Protein AF-A0A428P7W0-F1 (afdb_monomer)

Nearest PDB structures (foldseek):
  8rsv-assembly1_A  TM=5.449E-01  e=2.685E-01  Bacillus phage phi3T
  5o01-assembly2_B  TM=4.956E-01  e=2.346E-01  Prosthecobacter vanneervenii
  5o09-assembly1_1C  TM=4.894E-01  e=3.073E-01  Prosthecobacter vanneervenii
  8jau-assembly1_A  TM=4.424E-01  e=2.547E+00  Homo sapiens
  8bbg-assembly1_A  TM=2.145E-01  e=1.699E+00  Homo sapiens

Mean predicted aligned error: 5.22 Å

Structure (mmCIF, N/CA/C/O backbone):
data_AF-A0A428P7W0-F1
#
_entry.id   AF-A0A428P7W0-F1
#
loop_
_atom_site.group_PDB
_atom_site.id
_atom_site.type_symbol
_atom_site.label_atom_id
_atom_site.label_alt_id
_atom_site.label_comp_id
_atom_site.label_asym_id
_atom_site.label_entity_id
_atom_site.label_seq_id
_atom_site.pdbx_PDB_ins_code
_atom_site.Cartn_x
_atom_site.Cartn_y
_atom_site.Cartn_z
_atom_site.occupancy
_atom_site.B_iso_or_equiv
_atom_site.auth_seq_id
_atom_site.auth_comp_id
_atom_site.auth_asym_id
_atom_site.auth_atom_id
_atom_site.pdbx_PDB_model_num
ATOM 1 N N . MET A 1 1 ? 15.899 -11.548 -8.517 1.00 84.38 1 MET A N 1
ATOM 2 C CA . MET A 1 1 ? 14.838 -12.007 -9.443 1.00 84.38 1 MET A CA 1
ATOM 3 C C . MET A 1 1 ? 13.434 -11.827 -8.867 1.00 84.38 1 MET A C 1
ATOM 5 O O . MET A 1 1 ? 12.621 -11.250 -9.569 1.00 84.38 1 MET A O 1
ATOM 9 N N . ASP A 1 2 ? 13.170 -12.181 -7.598 1.00 86.94 2 ASP A N 1
ATOM 10 C CA . ASP A 1 2 ? 11.839 -12.049 -6.947 1.00 86.94 2 ASP A CA 1
ATOM 11 C C . ASP A 1 2 ? 11.166 -10.667 -7.112 1.00 86.94 2 ASP A C 1
ATOM 13 O O . ASP A 1 2 ? 9.968 -10.583 -7.360 1.00 86.94 2 ASP A O 1
ATOM 17 N N . LEU A 1 3 ? 11.927 -9.562 -7.052 1.00 90.00 3 LEU A N 1
ATOM 18 C CA . LEU A 1 3 ? 11.388 -8.220 -7.326 1.00 90.00 3 LEU A CA 1
ATOM 19 C C . LEU A 1 3 ? 10.775 -8.116 -8.730 1.00 90.00 3 LEU A C 1
ATOM 21 O O . LEU A 1 3 ? 9.691 -7.560 -8.892 1.00 90.00 3 LEU A O 1
ATOM 25 N N . LEU A 1 4 ? 11.480 -8.628 -9.740 1.00 92.44 4 LEU A N 1
ATOM 26 C CA . LEU A 1 4 ? 11.080 -8.518 -11.140 1.00 92.44 4 LEU A CA 1
ATOM 27 C C . LEU A 1 4 ? 9.853 -9.385 -11.427 1.00 92.44 4 LEU A C 1
ATOM 29 O O . LEU A 1 4 ? 8.887 -8.887 -12.007 1.00 92.44 4 LEU A O 1
ATOM 33 N N . SER A 1 5 ? 9.863 -10.639 -10.964 1.00 91.38 5 SER A N 1
ATOM 34 C CA . SER A 1 5 ? 8.749 -11.563 -11.184 1.00 91.38 5 SER A CA 1
ATOM 35 C C . SER A 1 5 ? 7.479 -11.099 -10.484 1.00 91.38 5 SER A C 1
ATOM 37 O O . SER A 1 5 ? 6.425 -11.009 -11.114 1.00 91.38 5 SER A O 1
ATOM 39 N N . ARG A 1 6 ? 7.576 -10.657 -9.226 1.00 90.62 6 ARG A N 1
ATOM 40 C CA . ARG A 1 6 ? 6.441 -10.062 -8.502 1.00 90.62 6 ARG A CA 1
ATOM 41 C C . ARG A 1 6 ? 5.932 -8.776 -9.138 1.00 90.62 6 ARG A C 1
ATOM 43 O O . ARG A 1 6 ? 4.726 -8.558 -9.182 1.00 90.62 6 ARG A O 1
ATOM 50 N N . GLY A 1 7 ? 6.834 -7.910 -9.598 1.00 92.75 7 GLY A N 1
ATOM 51 C CA . GLY A 1 7 ? 6.465 -6.643 -10.225 1.00 92.75 7 GLY A CA 1
ATOM 52 C C . GLY A 1 7 ? 5.658 -6.823 -11.513 1.00 92.75 7 GLY A C 1
ATOM 53 O O . GLY A 1 7 ? 4.754 -6.033 -11.794 1.00 92.75 7 GLY A O 1
ATOM 54 N N . ALA A 1 8 ? 5.959 -7.883 -12.266 1.00 95.06 8 ALA A N 1
ATOM 55 C CA . ALA A 1 8 ? 5.296 -8.213 -13.523 1.00 95.06 8 ALA A CA 1
ATOM 56 C C . ALA A 1 8 ? 4.078 -9.138 -13.377 1.00 95.06 8 ALA A C 1
ATOM 58 O O . ALA A 1 8 ? 3.222 -9.157 -14.262 1.00 95.06 8 ALA A O 1
ATOM 59 N N . ALA A 1 9 ? 3.972 -9.884 -12.277 1.00 92.00 9 ALA A N 1
ATOM 60 C CA . ALA A 1 9 ? 2.853 -10.782 -12.033 1.00 92.00 9 ALA A CA 1
ATOM 61 C C . ALA A 1 9 ? 1.503 -10.036 -11.886 1.00 92.00 9 ALA A C 1
ATOM 63 O O . ALA A 1 9 ? 1.451 -8.860 -11.477 1.00 92.00 9 ALA A O 1
ATOM 64 N N . PRO A 1 10 ? 0.376 -10.715 -12.186 1.00 91.62 10 PRO A N 1
ATOM 65 C CA . PRO A 1 10 ? -0.940 -10.266 -11.751 1.00 91.62 10 PRO A CA 1
ATOM 66 C C . PRO A 1 10 ? -0.950 -10.032 -10.240 1.00 91.62 10 PRO A C 1
ATOM 68 O O . PRO A 1 10 ? -0.400 -10.817 -9.468 1.00 91.62 10 PRO A O 1
ATOM 71 N N . ARG A 1 11 ? -1.564 -8.928 -9.816 1.00 89.56 11 ARG A N 1
ATOM 72 C CA . ARG A 1 11 ? -1.571 -8.497 -8.415 1.00 89.56 11 ARG A CA 1
ATOM 73 C C . ARG A 1 11 ? -2.990 -8.359 -7.915 1.00 89.56 11 ARG A C 1
ATOM 75 O O . ARG A 1 11 ? -3.855 -7.867 -8.639 1.00 89.56 11 ARG A O 1
ATOM 82 N N . LYS A 1 12 ? -3.224 -8.733 -6.661 1.00 91.56 12 LYS A N 1
ATOM 83 C CA . LYS A 1 12 ? -4.560 -8.659 -6.076 1.00 91.56 12 LYS A CA 1
ATOM 84 C C . LYS A 1 12 ? -4.900 -7.239 -5.589 1.00 91.56 12 LYS A C 1
ATOM 86 O O . LYS A 1 12 ? -4.042 -6.504 -5.081 1.00 91.56 12 LYS A O 1
ATOM 91 N N . ARG A 1 13 ? -6.165 -6.836 -5.744 1.00 90.88 13 ARG A N 1
ATOM 92 C CA . ARG A 1 13 ? -6.679 -5.482 -5.468 1.00 90.88 13 ARG A CA 1
ATOM 93 C C . ARG A 1 13 ? -8.065 -5.493 -4.838 1.00 90.88 13 ARG A C 1
ATOM 95 O O . ARG A 1 13 ? -8.859 -6.390 -5.092 1.00 90.88 13 ARG A O 1
ATOM 102 N N . TRP A 1 14 ? -8.359 -4.464 -4.041 1.00 93.50 14 TRP A N 1
ATOM 103 C CA . TRP A 1 14 ? -9.706 -4.227 -3.521 1.00 93.50 14 TRP A CA 1
ATOM 104 C C . TRP A 1 14 ? -10.597 -3.562 -4.574 1.00 93.50 14 TRP A C 1
ATOM 106 O O . TRP A 1 14 ? -10.327 -2.439 -5.013 1.00 93.50 14 TRP A O 1
ATOM 116 N N . THR A 1 15 ? -11.704 -4.224 -4.894 1.00 94.12 15 THR A N 1
ATOM 117 C CA . THR A 1 15 ? -12.754 -3.705 -5.783 1.00 94.12 15 THR A CA 1
ATOM 118 C C . THR A 1 15 ? -13.639 -2.683 -5.064 1.00 94.12 15 THR A C 1
ATOM 120 O O . THR A 1 15 ? -13.703 -2.647 -3.833 1.00 94.12 15 THR A O 1
ATOM 123 N N . THR A 1 16 ? -14.391 -1.878 -5.818 1.00 93.56 16 THR A N 1
ATOM 124 C CA . THR A 1 16 ? -15.414 -0.956 -5.277 1.00 93.56 16 THR A CA 1
ATOM 125 C C . THR A 1 16 ? -16.548 -1.684 -4.543 1.00 93.56 16 THR A C 1
ATOM 127 O O . THR A 1 16 ? -17.141 -1.143 -3.610 1.00 93.56 16 THR A O 1
ATOM 130 N N . LEU A 1 17 ? -16.807 -2.947 -4.903 1.00 94.31 17 LEU A N 1
ATOM 131 C CA . LEU A 1 17 ? -17.766 -3.837 -4.238 1.00 94.31 17 LEU A CA 1
ATOM 132 C C . LEU A 1 17 ? -17.204 -4.504 -2.970 1.00 94.31 17 LEU A C 1
ATOM 134 O O . LEU A 1 17 ? -17.899 -5.285 -2.321 1.00 94.31 17 LEU A O 1
ATOM 138 N N . GLY A 1 18 ? -15.955 -4.210 -2.607 1.00 92.94 18 GLY A N 1
ATOM 139 C CA . GLY A 1 18 ? -15.311 -4.726 -1.404 1.00 92.94 18 GLY A CA 1
ATOM 140 C C . GLY A 1 18 ? -14.826 -6.177 -1.491 1.00 92.94 18 GLY A C 1
ATOM 141 O O . GLY A 1 18 ? -14.431 -6.743 -0.474 1.00 92.94 18 GLY A O 1
ATOM 142 N N . GLY A 1 19 ? -14.847 -6.773 -2.686 1.00 95.62 19 GLY A N 1
ATOM 143 C CA . GLY A 1 19 ? -14.190 -8.045 -3.001 1.00 95.62 19 GLY A CA 1
ATOM 144 C C . GLY A 1 19 ? -12.744 -7.864 -3.476 1.00 95.62 19 GLY A C 1
ATOM 145 O O . GLY A 1 19 ? -12.236 -6.739 -3.517 1.00 95.62 19 GLY A O 1
ATOM 146 N N . ILE A 1 20 ? -12.108 -8.965 -3.875 1.00 94.94 20 ILE A N 1
ATOM 147 C CA . ILE A 1 20 ? -10.739 -8.994 -4.408 1.00 94.94 20 ILE A CA 1
ATOM 148 C C . ILE A 1 20 ? -10.782 -9.313 -5.904 1.00 94.94 20 ILE A C 1
ATOM 150 O O . ILE A 1 20 ? -11.492 -10.228 -6.311 1.00 94.94 20 ILE A O 1
ATOM 154 N N . GLU A 1 21 ? -9.998 -8.594 -6.700 1.00 94.19 21 GLU A N 1
ATOM 155 C CA . GLU A 1 21 ? -9.741 -8.901 -8.113 1.00 94.19 21 GLU A CA 1
ATOM 156 C C . GLU A 1 21 ? -8.237 -9.048 -8.373 1.00 94.19 21 GLU A C 1
ATOM 158 O O . GLU A 1 21 ? -7.425 -8.511 -7.617 1.00 94.19 21 GLU A O 1
ATOM 163 N N . GLU A 1 22 ? -7.859 -9.759 -9.436 1.00 92.69 22 GLU A N 1
ATOM 164 C CA . GLU A 1 22 ? -6.477 -9.826 -9.923 1.00 92.69 22 GLU A CA 1
ATOM 165 C C . GLU A 1 22 ? -6.298 -8.913 -11.136 1.00 92.69 22 GLU A C 1
ATOM 167 O O . GLU A 1 22 ? -7.019 -9.021 -12.124 1.00 92.69 22 GLU A O 1
ATOM 172 N N . VAL A 1 23 ? -5.321 -8.008 -11.055 1.00 91.94 23 VAL A N 1
ATOM 173 C CA . VAL A 1 23 ? -5.049 -6.994 -12.076 1.00 91.94 23 VAL A CA 1
ATOM 174 C C . VAL A 1 23 ? -3.676 -7.234 -12.688 1.00 91.94 23 VAL A C 1
ATOM 176 O O . VAL A 1 23 ? -2.645 -7.165 -12.006 1.00 91.94 23 VAL A O 1
ATOM 179 N N . ASP A 1 24 ? -3.657 -7.478 -13.995 1.00 93.75 24 ASP A N 1
ATOM 180 C CA . ASP A 1 24 ? -2.423 -7.659 -14.759 1.00 93.75 24 ASP A CA 1
ATOM 181 C C . ASP A 1 24 ? -1.576 -6.371 -14.795 1.00 93.75 24 ASP A C 1
ATOM 183 O O . ASP A 1 24 ? -2.114 -5.260 -14.798 1.00 93.75 24 ASP A O 1
ATOM 187 N N . ALA A 1 25 ? -0.249 -6.507 -14.835 1.00 93.94 25 ALA A N 1
ATOM 188 C CA . ALA A 1 25 ? 0.682 -5.383 -14.912 1.00 93.94 25 ALA A CA 1
ATOM 189 C C . ALA A 1 25 ? 0.516 -4.517 -16.167 1.00 93.94 25 ALA A C 1
ATOM 191 O O . ALA A 1 25 ? 0.773 -3.308 -16.113 1.00 93.94 25 ALA A O 1
ATOM 192 N N . VAL A 1 26 ? -0.014 -5.085 -17.252 1.00 95.00 26 VAL A N 1
ATOM 193 C CA . VAL A 1 26 ? -0.334 -4.340 -18.475 1.00 95.00 26 VAL A CA 1
ATOM 194 C C . VAL A 1 26 ? -1.379 -3.244 -18.218 1.00 95.00 26 VAL A C 1
ATOM 196 O O . VAL A 1 26 ? -1.250 -2.145 -18.750 1.00 95.00 26 VAL A O 1
ATOM 199 N N . HIS A 1 27 ? -2.345 -3.457 -17.312 1.00 91.81 27 HIS A N 1
ATOM 200 C CA . HIS A 1 27 ? -3.361 -2.441 -16.970 1.00 91.81 27 HIS A CA 1
ATOM 201 C C . HIS A 1 27 ? -2.773 -1.202 -16.280 1.00 91.81 27 HIS A C 1
ATOM 203 O O . HIS A 1 27 ? -3.388 -0.135 -16.268 1.00 91.81 27 HIS A O 1
ATOM 209 N N . THR A 1 28 ? -1.580 -1.338 -15.699 1.00 89.56 28 THR A N 1
ATOM 210 C CA . THR A 1 28 ? -0.830 -0.237 -15.081 1.00 89.56 28 THR A CA 1
ATOM 211 C C . THR A 1 28 ? 0.237 0.356 -16.002 1.00 89.56 28 THR A C 1
ATOM 213 O O . THR A 1 28 ? 0.986 1.227 -15.559 1.00 89.56 28 THR A O 1
ATOM 216 N N . GLY A 1 29 ? 0.299 -0.084 -17.264 1.00 92.25 29 GLY A N 1
ATOM 217 C CA . GLY A 1 29 ? 1.217 0.427 -18.284 1.00 92.25 29 GLY A CA 1
ATOM 218 C C . GLY A 1 29 ? 2.522 -0.359 -18.442 1.00 92.25 29 GLY A C 1
ATOM 219 O O . GLY A 1 29 ? 3.444 0.147 -19.084 1.00 92.25 29 GLY A O 1
ATOM 220 N N . LEU A 1 30 ? 2.632 -1.565 -17.862 1.00 96.00 30 LEU A N 1
ATOM 221 C CA . LEU A 1 30 ? 3.782 -2.433 -18.133 1.00 96.00 30 LEU A CA 1
ATOM 222 C C . LEU A 1 30 ? 3.699 -2.942 -19.578 1.00 96.00 30 LEU A C 1
ATOM 224 O O . LEU A 1 30 ? 2.653 -3.439 -19.995 1.00 96.00 30 LEU A O 1
ATOM 228 N N . ALA A 1 31 ? 4.796 -2.848 -20.324 1.00 96.81 31 ALA A N 1
ATOM 229 C CA . ALA A 1 31 ? 4.865 -3.357 -21.687 1.00 96.81 31 ALA A CA 1
ATOM 230 C C . ALA A 1 31 ? 4.569 -4.873 -21.708 1.00 96.81 31 ALA A C 1
ATOM 232 O O . ALA A 1 31 ? 5.134 -5.602 -20.882 1.00 96.81 31 ALA A O 1
ATOM 233 N N . PRO A 1 32 ? 3.713 -5.378 -22.618 1.00 96.44 32 PRO A N 1
ATOM 234 C CA . PRO A 1 32 ? 3.352 -6.798 -22.678 1.00 96.44 32 PRO A CA 1
ATOM 235 C C . PRO A 1 32 ? 4.555 -7.740 -22.802 1.00 96.44 32 PRO A C 1
ATOM 237 O O . PRO A 1 32 ? 4.564 -8.820 -22.209 1.00 96.44 32 PRO A O 1
ATOM 240 N N . GLU A 1 33 ? 5.592 -7.321 -23.524 1.00 95.75 33 GLU A N 1
ATOM 241 C CA . GLU A 1 33 ? 6.831 -8.070 -23.724 1.00 95.75 33 GLU A CA 1
ATOM 242 C C . GLU A 1 33 ? 7.605 -8.204 -22.411 1.00 95.75 33 GLU A C 1
ATOM 244 O O . GLU A 1 33 ? 8.051 -9.299 -22.063 1.00 95.75 33 GLU A O 1
ATOM 249 N N . LEU A 1 34 ? 7.706 -7.111 -21.643 1.00 95.81 34 LEU A N 1
ATOM 250 C CA . LEU A 1 34 ? 8.322 -7.119 -20.316 1.00 95.81 34 LEU A CA 1
ATOM 251 C C . LEU A 1 34 ? 7.486 -7.927 -19.334 1.00 95.81 34 LEU A C 1
ATOM 253 O O . LEU A 1 34 ? 8.040 -8.725 -18.589 1.00 95.81 34 LEU A O 1
ATOM 257 N N . ARG A 1 35 ? 6.158 -7.784 -19.364 1.00 95.94 35 ARG A N 1
ATOM 258 C CA . ARG A 1 35 ? 5.259 -8.607 -18.554 1.00 95.94 35 ARG A CA 1
ATOM 259 C C . ARG A 1 35 ? 5.517 -10.086 -18.824 1.00 95.94 35 ARG A C 1
ATOM 261 O O . ARG A 1 35 ? 5.763 -10.829 -17.885 1.00 95.94 35 ARG A O 1
ATOM 268 N N . SER A 1 36 ? 5.502 -10.499 -20.093 1.00 94.69 36 SER A N 1
ATOM 269 C CA . SER A 1 36 ? 5.723 -11.891 -20.503 1.00 94.69 36 SER A CA 1
ATOM 270 C C . SER A 1 36 ? 7.105 -12.417 -20.125 1.00 94.69 36 SER A C 1
ATOM 272 O O . SER A 1 36 ? 7.214 -13.581 -19.754 1.00 94.69 36 SER A O 1
ATOM 274 N N . LEU A 1 37 ? 8.149 -11.595 -20.249 1.00 95.25 37 LEU A N 1
ATOM 275 C CA . LEU A 1 37 ? 9.510 -11.988 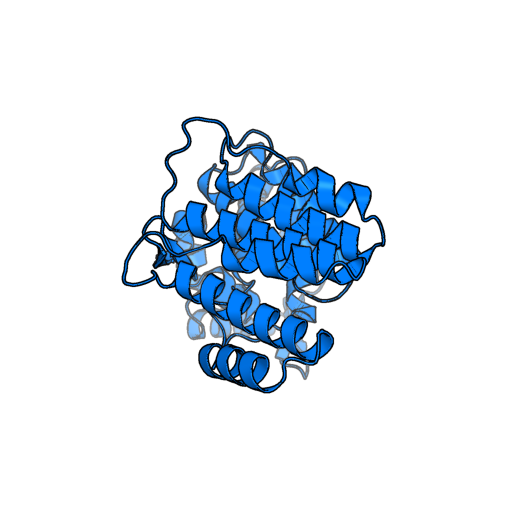-19.900 1.00 95.25 37 LEU A CA 1
ATOM 276 C C . LEU A 1 37 ? 9.688 -12.130 -18.387 1.00 95.25 37 LEU A C 1
ATOM 278 O O . LEU A 1 37 ? 10.246 -13.117 -17.923 1.00 95.25 37 LEU A O 1
ATOM 282 N N . LEU A 1 38 ? 9.245 -11.127 -17.631 1.00 95.19 38 LEU A N 1
ATOM 283 C CA . LEU A 1 38 ? 9.533 -11.018 -16.207 1.00 95.19 38 LEU A CA 1
ATOM 284 C C . LEU A 1 38 ? 8.631 -11.921 -15.359 1.00 95.19 38 LEU A C 1
ATOM 286 O O . LEU A 1 38 ? 9.065 -12.347 -14.298 1.00 95.19 38 LEU A O 1
ATOM 290 N N . SER A 1 39 ? 7.405 -12.230 -15.803 1.00 92.06 39 SER A N 1
ATOM 291 C CA . SER A 1 39 ? 6.486 -13.109 -15.062 1.00 92.06 39 SER A CA 1
ATOM 292 C C . SER A 1 39 ? 6.738 -14.609 -15.271 1.00 92.06 39 SER A C 1
ATOM 294 O O . SER A 1 39 ? 6.037 -15.421 -14.674 1.00 92.06 39 SER A O 1
ATOM 296 N N . ASP A 1 40 ? 7.650 -14.988 -16.168 1.00 93.00 40 ASP A N 1
ATOM 297 C CA . ASP A 1 40 ? 8.031 -16.381 -16.423 1.00 93.00 40 ASP A CA 1
ATOM 298 C C . ASP A 1 40 ? 9.373 -16.661 -15.742 1.00 93.00 40 ASP A C 1
ATOM 300 O O . ASP A 1 40 ? 10.427 -16.298 -16.263 1.00 93.00 40 ASP A O 1
ATOM 304 N N . ASP A 1 41 ? 9.327 -17.301 -14.571 1.00 90.25 41 ASP A N 1
ATOM 305 C CA . ASP A 1 41 ? 10.514 -17.543 -13.745 1.00 90.25 41 ASP A CA 1
ATOM 306 C C . ASP A 1 41 ? 11.605 -18.314 -14.503 1.00 90.25 41 ASP A C 1
ATOM 308 O O . ASP A 1 41 ? 12.777 -17.961 -14.405 1.00 90.25 41 ASP A O 1
ATOM 312 N N . LYS A 1 42 ? 11.241 -19.303 -15.333 1.00 91.94 42 LYS A N 1
ATOM 313 C CA . LYS A 1 42 ? 12.221 -20.097 -16.095 1.00 91.94 42 LYS A CA 1
ATOM 314 C C . LYS A 1 42 ? 12.890 -19.264 -17.176 1.00 91.94 42 LYS A C 1
ATOM 316 O O . LYS A 1 42 ? 14.095 -19.367 -17.405 1.00 91.94 42 LYS A O 1
ATOM 321 N N . ARG A 1 43 ? 12.098 -18.448 -17.874 1.00 93.56 43 ARG A N 1
ATOM 322 C CA . ARG A 1 43 ? 12.618 -17.559 -18.912 1.00 93.56 43 ARG A CA 1
ATOM 323 C C . ARG A 1 43 ? 13.493 -16.468 -18.299 1.00 93.56 43 ARG A C 1
ATOM 325 O O . ARG A 1 43 ? 14.544 -16.161 -18.854 1.00 93.56 43 ARG A O 1
ATOM 332 N N . LEU A 1 44 ? 13.089 -15.923 -17.154 1.00 92.12 44 LEU A N 1
ATOM 333 C CA . LEU A 1 44 ? 13.857 -14.935 -16.407 1.00 92.12 44 LEU A CA 1
ATOM 334 C C . LEU A 1 44 ? 15.191 -15.516 -15.924 1.00 92.12 44 LEU A C 1
ATOM 336 O O . LEU A 1 44 ? 16.229 -14.902 -16.159 1.00 92.12 44 LEU A O 1
ATOM 340 N N . GLU A 1 45 ? 15.178 -16.709 -15.324 1.00 91.50 45 GLU A N 1
ATOM 341 C CA . GLU A 1 45 ? 16.383 -17.444 -14.921 1.00 91.50 45 GLU A CA 1
ATOM 342 C C . GLU A 1 45 ? 17.333 -17.646 -16.103 1.00 91.50 45 GLU A C 1
ATOM 344 O O . GLU A 1 45 ? 18.494 -17.254 -16.029 1.00 91.50 45 GLU A O 1
ATOM 349 N N . SER A 1 46 ? 16.822 -18.139 -17.237 1.00 92.62 46 SER A N 1
ATOM 350 C CA . SER A 1 46 ? 17.629 -18.346 -18.443 1.00 92.62 46 SER A CA 1
ATOM 351 C C . SER A 1 46 ? 18.272 -17.055 -18.968 1.00 92.62 46 SER A C 1
ATOM 353 O O . SER A 1 46 ? 19.413 -17.095 -19.435 1.00 92.62 46 SER A O 1
ATOM 355 N N . VAL A 1 47 ? 17.582 -15.910 -18.889 1.00 91.69 47 VAL A N 1
ATOM 356 C CA . VAL A 1 47 ? 18.171 -14.612 -19.258 1.00 91.69 47 VAL A CA 1
ATOM 357 C C . VAL A 1 47 ? 19.277 -14.219 -18.285 1.00 91.69 47 VAL A C 1
ATOM 359 O O . VAL A 1 47 ? 20.345 -13.804 -18.727 1.00 91.69 47 VAL A O 1
ATOM 362 N N . PHE A 1 48 ? 19.058 -14.357 -16.977 1.00 90.38 48 PHE A N 1
ATOM 363 C CA . PHE A 1 48 ? 20.068 -14.017 -15.973 1.00 90.38 48 PHE A CA 1
ATOM 364 C C . PHE A 1 48 ? 21.296 -14.932 -16.032 1.00 90.38 48 PHE A C 1
ATOM 366 O O . PHE A 1 48 ? 22.409 -14.449 -15.830 1.00 90.38 48 PHE A O 1
ATOM 373 N N . ASP A 1 49 ? 21.122 -16.207 -16.378 1.00 89.94 49 ASP A N 1
ATOM 374 C CA . ASP A 1 49 ? 22.232 -17.126 -16.633 1.00 89.94 49 ASP A CA 1
ATOM 375 C C . ASP A 1 49 ? 23.040 -16.687 -17.863 1.00 89.94 49 ASP A C 1
ATOM 377 O O . ASP A 1 49 ? 24.269 -16.627 -17.810 1.00 89.94 49 ASP A O 1
ATOM 381 N N . GLY A 1 50 ? 22.368 -16.285 -18.948 1.00 90.38 50 GLY A N 1
ATOM 382 C CA . GLY A 1 50 ? 23.023 -15.713 -20.128 1.00 90.38 50 GLY A CA 1
ATOM 383 C C . GLY A 1 50 ? 23.791 -14.423 -19.817 1.00 90.38 50 GLY A C 1
ATOM 384 O O . GLY A 1 50 ? 24.944 -14.274 -20.222 1.00 90.38 50 GLY A O 1
ATOM 385 N N . LEU A 1 51 ? 23.187 -13.518 -19.039 1.00 89.06 51 LEU A N 1
ATOM 386 C CA . LEU A 1 51 ? 23.844 -12.291 -18.580 1.00 89.06 51 LEU A CA 1
ATOM 387 C C . LEU A 1 51 ? 25.062 -12.599 -17.696 1.00 89.06 51 LEU A C 1
ATOM 389 O O . LEU A 1 51 ? 26.089 -11.929 -17.823 1.00 89.06 51 LEU A O 1
ATOM 393 N N . GLY A 1 52 ? 24.975 -13.631 -16.854 1.00 87.62 52 GLY A N 1
ATOM 394 C CA . GLY A 1 52 ? 26.085 -14.119 -16.038 1.00 87.62 52 GLY A CA 1
ATOM 395 C C . GLY A 1 52 ? 27.244 -14.661 -16.876 1.00 87.62 52 GLY A C 1
ATOM 396 O O . GLY A 1 52 ? 28.394 -14.317 -16.620 1.00 87.62 52 GLY A O 1
ATOM 397 N N . LEU A 1 53 ? 26.953 -15.432 -17.930 1.00 87.44 53 LEU A N 1
ATOM 398 C CA . LEU A 1 53 ? 27.968 -15.926 -18.872 1.00 87.44 53 LEU A CA 1
ATOM 399 C C . LEU A 1 53 ? 28.671 -14.795 -19.636 1.00 87.44 53 LEU A C 1
ATOM 401 O O . LEU A 1 53 ? 29.841 -14.924 -19.985 1.00 87.44 53 LEU A O 1
ATOM 405 N N . SER A 1 54 ? 27.973 -13.683 -19.876 1.00 83.88 54 SER A N 1
ATOM 406 C CA . SER A 1 54 ? 28.546 -12.468 -20.473 1.00 83.88 54 SER A CA 1
ATOM 407 C C . SER A 1 54 ? 29.221 -11.523 -19.467 1.00 83.88 54 SER A C 1
ATOM 409 O O . SER A 1 54 ? 29.611 -10.421 -19.844 1.00 83.88 54 SER A O 1
ATOM 411 N N . SER A 1 55 ? 29.342 -11.924 -18.195 1.00 83.25 55 SER A N 1
ATOM 412 C CA . SER A 1 55 ? 29.889 -11.110 -17.096 1.00 83.25 55 SER A CA 1
ATOM 413 C C . SER A 1 55 ? 29.166 -9.775 -16.866 1.00 83.25 55 SER A C 1
ATOM 415 O O . SER A 1 55 ? 29.716 -8.881 -16.232 1.00 83.25 55 SER A O 1
ATOM 417 N N . VAL A 1 56 ? 27.930 -9.632 -17.359 1.00 84.81 56 VAL A N 1
ATOM 418 C CA . VAL A 1 56 ? 27.107 -8.426 -17.168 1.00 84.81 56 VAL A CA 1
ATOM 419 C C . VAL A 1 56 ? 26.619 -8.353 -15.727 1.00 84.81 56 VAL A C 1
ATOM 421 O O . VAL A 1 56 ? 26.694 -7.307 -15.086 1.00 84.81 56 VAL A O 1
ATOM 424 N N . VAL A 1 57 ? 26.142 -9.485 -15.211 1.00 88.31 57 VAL A N 1
ATOM 425 C CA . VAL A 1 57 ? 25.706 -9.637 -13.823 1.00 88.31 57 VAL A CA 1
ATOM 426 C C . VAL A 1 57 ? 26.559 -10.683 -13.125 1.00 88.31 57 VAL A C 1
ATOM 428 O O . VAL A 1 57 ? 26.971 -11.668 -13.732 1.00 88.31 57 VAL A O 1
ATOM 431 N N . SER A 1 58 ? 26.776 -10.507 -11.828 1.00 86.50 58 SER A N 1
ATOM 432 C CA . SER A 1 58 ? 27.365 -11.532 -10.972 1.00 86.50 58 SER A CA 1
ATOM 433 C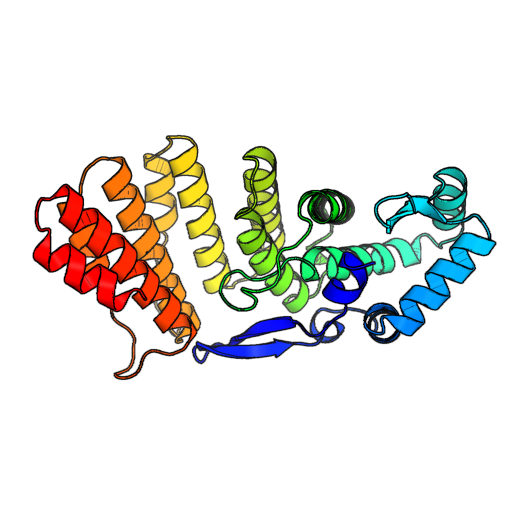 C . SER A 1 58 ? 26.353 -11.966 -9.918 1.00 86.50 58 SER A C 1
ATOM 435 O O . SER A 1 58 ? 25.550 -11.158 -9.448 1.00 86.50 58 SER A O 1
ATOM 437 N N . ARG A 1 59 ? 26.349 -13.259 -9.591 1.00 87.88 59 ARG A N 1
ATOM 438 C CA . ARG A 1 59 ? 25.446 -13.856 -8.603 1.00 87.88 59 ARG A CA 1
ATOM 439 C C . ARG A 1 59 ? 26.219 -14.080 -7.309 1.00 87.88 59 ARG A C 1
ATOM 441 O O . ARG A 1 59 ? 27.244 -14.760 -7.329 1.00 87.88 59 ARG A O 1
ATOM 448 N N . ASP A 1 60 ? 25.753 -13.497 -6.210 1.00 84.12 60 ASP A N 1
ATOM 449 C CA . ASP A 1 60 ? 26.378 -13.664 -4.897 1.00 84.12 60 ASP A CA 1
ATOM 450 C C . ASP A 1 60 ? 25.939 -14.973 -4.207 1.00 84.12 60 ASP A C 1
ATOM 452 O O . ASP A 1 60 ? 25.086 -15.722 -4.698 1.00 84.12 60 ASP A O 1
ATOM 456 N N . HIS A 1 61 ? 26.541 -15.267 -3.049 1.00 78.88 61 HIS A N 1
ATOM 457 C CA . HIS A 1 61 ? 26.220 -16.459 -2.253 1.00 78.88 61 HIS A CA 1
ATOM 458 C C . HIS A 1 61 ? 24.769 -16.484 -1.748 1.00 78.88 61 HIS A C 1
ATOM 460 O O . HIS A 1 61 ? 24.208 -17.563 -1.549 1.00 78.88 61 HIS A O 1
ATOM 466 N N . ASP A 1 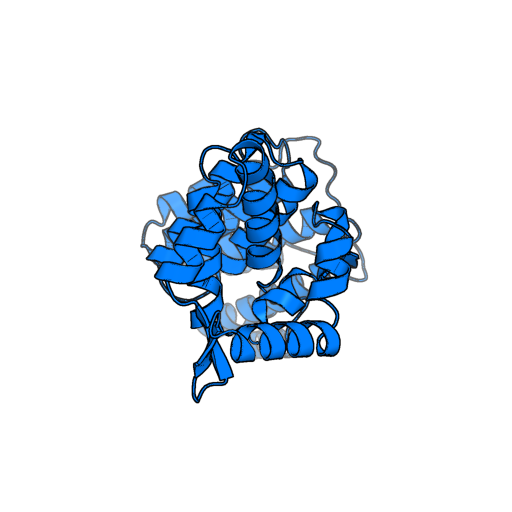62 ? 24.155 -15.310 -1.601 1.00 79.19 62 ASP A N 1
ATOM 467 C CA . ASP A 1 62 ? 22.776 -15.118 -1.157 1.00 79.19 62 ASP A CA 1
ATOM 468 C C . ASP A 1 62 ? 21.778 -15.142 -2.329 1.00 79.19 62 ASP A C 1
ATOM 470 O O . ASP A 1 62 ? 20.599 -14.834 -2.150 1.00 79.19 62 ASP A O 1
ATOM 474 N N . GLN A 1 63 ? 22.221 -15.547 -3.527 1.00 80.19 63 GLN A N 1
ATOM 475 C CA . GLN A 1 63 ? 21.405 -15.621 -4.743 1.00 80.19 63 GLN A CA 1
ATOM 476 C C . GLN A 1 63 ? 20.908 -14.249 -5.238 1.00 80.19 63 GLN A C 1
ATOM 478 O O . GLN A 1 63 ? 19.977 -14.176 -6.049 1.00 80.19 63 GLN A O 1
ATOM 483 N N . ASN A 1 64 ? 21.520 -13.154 -4.781 1.00 83.38 64 ASN A N 1
ATOM 484 C CA . ASN A 1 64 ? 21.288 -11.829 -5.335 1.00 83.38 64 ASN A CA 1
ATOM 485 C C . ASN A 1 64 ? 22.166 -11.616 -6.562 1.00 83.38 64 ASN A C 1
ATOM 487 O O . ASN A 1 64 ? 23.234 -12.206 -6.713 1.00 83.38 64 ASN A O 1
ATOM 491 N N . TYR A 1 65 ? 21.701 -10.728 -7.433 1.00 85.81 65 TYR A N 1
ATOM 492 C CA . TYR A 1 65 ? 22.429 -10.342 -8.628 1.00 85.81 65 TYR A CA 1
ATOM 493 C C . TYR A 1 65 ? 22.933 -8.919 -8.454 1.00 85.81 65 TYR A C 1
ATOM 495 O O . TYR A 1 65 ? 22.155 -8.019 -8.130 1.00 85.81 65 TYR A O 1
ATOM 503 N N . THR A 1 66 ? 24.222 -8.724 -8.689 1.00 85.81 66 THR A N 1
ATOM 504 C CA . THR A 1 66 ? 24.849 -7.409 -8.796 1.00 85.81 66 THR A CA 1
ATOM 505 C C . THR A 1 66 ? 25.199 -7.154 -10.255 1.00 85.81 66 THR A C 1
ATOM 507 O O . THR A 1 66 ? 25.548 -8.072 -10.995 1.00 85.81 66 THR A O 1
ATOM 510 N N . LEU A 1 67 ? 25.049 -5.907 -10.682 1.00 85.00 67 LEU A N 1
ATOM 511 C CA . LEU A 1 67 ? 25.389 -5.458 -12.026 1.00 85.00 67 LEU A CA 1
ATOM 512 C C . LEU A 1 67 ? 26.744 -4.752 -11.958 1.00 85.00 67 LEU A C 1
ATOM 514 O O . LEU A 1 67 ? 26.958 -3.949 -11.048 1.00 85.00 67 LEU A O 1
ATOM 518 N N . ASP A 1 68 ? 27.641 -5.038 -12.899 1.00 85.12 68 ASP A N 1
ATOM 519 C CA . ASP A 1 68 ? 28.884 -4.277 -13.016 1.00 85.12 68 ASP A CA 1
ATOM 520 C C . ASP A 1 68 ? 28.577 -2.832 -13.447 1.00 85.12 68 ASP A C 1
ATOM 522 O O . ASP A 1 68 ? 27.873 -2.604 -14.432 1.00 85.12 68 ASP A O 1
ATOM 526 N N . GLU A 1 69 ? 29.084 -1.841 -12.710 1.00 85.44 69 GLU A N 1
ATOM 527 C CA . GLU A 1 69 ? 28.722 -0.435 -12.935 1.00 85.44 69 GLU A CA 1
ATOM 528 C C . GLU A 1 69 ? 29.271 0.117 -14.261 1.00 85.44 69 GLU A C 1
ATOM 530 O O . GLU A 1 69 ? 28.667 1.016 -14.855 1.00 85.44 69 GLU A O 1
ATOM 535 N N . THR A 1 70 ? 30.385 -0.426 -14.762 1.00 86.75 70 THR A N 1
ATOM 536 C CA . THR A 1 70 ? 30.932 -0.027 -16.067 1.00 86.75 70 THR A CA 1
ATOM 537 C C . THR A 1 70 ? 30.024 -0.519 -17.189 1.00 86.75 70 THR A C 1
ATOM 539 O O . THR A 1 70 ? 29.645 0.256 -18.069 1.00 86.75 70 THR A O 1
ATOM 542 N N . ILE A 1 71 ? 29.553 -1.763 -17.089 1.00 84.88 71 ILE A N 1
ATOM 543 C CA . ILE A 1 71 ? 28.594 -2.345 -18.032 1.00 84.88 71 ILE A CA 1
ATOM 544 C C . ILE A 1 71 ? 27.237 -1.640 -17.928 1.00 84.88 71 ILE A C 1
ATOM 546 O O . ILE A 1 71 ? 26.635 -1.308 -18.949 1.00 84.88 71 ILE A O 1
ATOM 550 N N . ALA A 1 72 ? 26.771 -1.345 -16.712 1.00 83.56 72 ALA A N 1
ATOM 551 C CA . ALA A 1 72 ? 25.551 -0.578 -16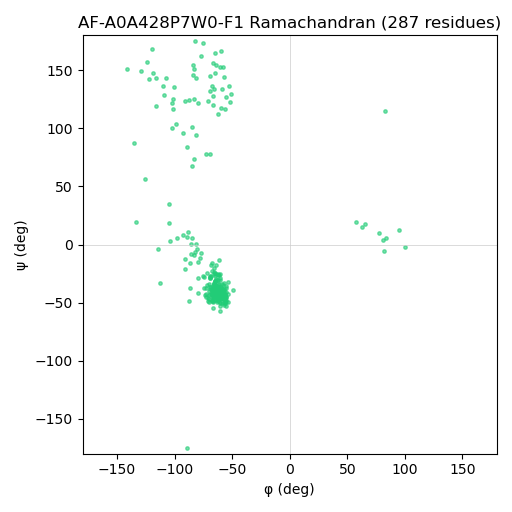.478 1.00 83.56 72 ALA A CA 1
ATOM 552 C C . ALA A 1 72 ? 25.613 0.805 -17.136 1.00 83.56 72 ALA A C 1
ATOM 554 O O . ALA A 1 72 ? 24.640 1.256 -17.737 1.00 83.56 72 ALA A O 1
ATOM 555 N N . SER A 1 73 ? 26.759 1.481 -17.030 1.00 86.00 73 SER A N 1
ATOM 556 C CA . SER A 1 73 ? 26.976 2.799 -17.629 1.00 86.00 73 SER A CA 1
ATOM 557 C C . SER A 1 73 ? 26.935 2.730 -19.149 1.00 86.00 73 SER A C 1
ATOM 559 O O . SER A 1 73 ? 26.156 3.465 -19.751 1.00 86.00 73 SER A O 1
ATOM 561 N N . HIS A 1 74 ? 27.643 1.778 -19.755 1.00 85.94 74 HIS A N 1
ATOM 562 C CA . HIS A 1 74 ? 27.594 1.571 -21.202 1.00 85.94 74 HIS A CA 1
ATOM 563 C C . HIS A 1 74 ? 26.197 1.199 -21.709 1.00 85.94 74 HIS A C 1
ATOM 565 O O . HIS A 1 74 ? 25.765 1.700 -22.744 1.00 85.94 74 HIS A O 1
ATOM 571 N N . ALA A 1 75 ? 25.453 0.372 -20.971 1.00 84.38 75 ALA A N 1
ATOM 572 C CA . ALA A 1 75 ? 24.073 0.043 -21.312 1.00 84.38 75 ALA A CA 1
ATOM 573 C C . ALA A 1 75 ? 23.137 1.260 -21.214 1.00 84.38 75 ALA A C 1
ATOM 575 O O . ALA A 1 75 ? 22.190 1.372 -21.981 1.00 84.38 75 ALA A O 1
ATOM 576 N N . ARG A 1 76 ? 23.384 2.192 -20.284 1.00 84.62 76 ARG A N 1
ATOM 577 C CA . ARG A 1 76 ? 22.619 3.447 -20.197 1.00 84.62 76 ARG A CA 1
ATOM 578 C C . ARG A 1 76 ? 22.973 4.414 -21.326 1.00 84.62 76 ARG A C 1
ATOM 580 O O . ARG A 1 76 ? 22.082 5.093 -21.818 1.00 84.62 76 ARG A O 1
ATOM 587 N N . GLU A 1 77 ? 24.242 4.470 -21.723 1.00 88.50 77 GLU A N 1
ATOM 588 C CA . GLU A 1 77 ? 24.725 5.298 -22.838 1.00 88.50 77 GLU A CA 1
ATOM 589 C C . GLU A 1 77 ? 24.244 4.790 -24.202 1.00 88.50 77 GLU A C 1
ATOM 591 O O . GLU A 1 77 ? 24.077 5.586 -25.124 1.00 88.50 77 GLU A O 1
ATOM 596 N N . SER A 1 78 ? 24.004 3.483 -24.340 1.00 88.50 78 SER A N 1
ATOM 597 C CA . SER A 1 78 ? 23.513 2.887 -25.586 1.00 88.50 78 SER A CA 1
ATOM 598 C C . SER A 1 78 ? 22.008 3.054 -25.804 1.00 88.50 78 SER A C 1
ATOM 600 O O . SER A 1 78 ? 21.535 2.858 -26.924 1.00 88.50 78 SER A O 1
ATOM 602 N N . VAL A 1 79 ? 21.253 3.417 -24.762 1.00 89.81 79 VAL A N 1
ATOM 603 C CA . VAL A 1 79 ? 19.814 3.679 -24.864 1.00 89.81 79 VAL A CA 1
ATOM 604 C C . VAL A 1 79 ? 19.594 5.117 -25.351 1.00 89.81 79 VAL A C 1
ATOM 606 O O . VAL A 1 79 ? 20.081 6.053 -24.711 1.00 89.81 79 VAL A O 1
ATOM 609 N N . PRO A 1 80 ? 18.838 5.323 -26.446 1.00 93.94 80 PRO A N 1
ATOM 610 C CA . PRO A 1 80 ? 18.505 6.658 -26.927 1.00 93.94 80 PRO A CA 1
ATOM 611 C C . PRO A 1 80 ? 17.792 7.500 -25.859 1.00 93.94 80 PRO A C 1
ATOM 613 O O . PRO A 1 80 ? 16.984 7.000 -25.071 1.00 93.94 80 PRO A O 1
ATOM 616 N N . ALA A 1 81 ? 18.073 8.804 -25.824 1.00 90.25 81 ALA A N 1
ATOM 617 C CA . ALA A 1 81 ? 17.559 9.690 -24.777 1.00 90.25 81 ALA A CA 1
ATOM 618 C C . ALA A 1 81 ? 16.023 9.803 -24.795 1.00 90.25 81 ALA A C 1
ATOM 620 O O . ALA A 1 81 ? 15.392 9.987 -23.749 1.00 90.25 81 ALA A O 1
ATOM 621 N N . GLU A 1 82 ? 15.425 9.663 -25.977 1.00 91.75 82 GLU A N 1
ATOM 622 C CA . GLU A 1 82 ? 13.987 9.595 -26.219 1.00 91.75 82 GLU A CA 1
ATOM 623 C C . GLU A 1 82 ? 13.309 8.394 -25.541 1.00 91.75 82 GLU A C 1
ATOM 625 O O . GLU A 1 82 ? 12.141 8.497 -25.164 1.00 91.75 82 GLU A O 1
ATOM 630 N N . ASP A 1 83 ? 14.046 7.307 -25.288 1.00 91.88 83 ASP A N 1
ATOM 631 C CA . ASP A 1 83 ? 13.527 6.085 -24.665 1.00 91.88 83 ASP A CA 1
ATOM 632 C C . ASP A 1 83 ? 13.652 6.098 -23.134 1.00 91.88 83 ASP A C 1
ATOM 634 O O . ASP A 1 83 ? 13.032 5.287 -22.436 1.00 91.88 83 ASP A O 1
ATOM 638 N N . PHE A 1 84 ? 14.411 7.037 -22.557 1.00 89.19 84 PHE A N 1
ATOM 639 C CA . PHE A 1 84 ? 14.560 7.135 -21.101 1.00 89.19 84 PHE A CA 1
ATOM 640 C C . PHE A 1 84 ? 13.231 7.270 -20.341 1.00 89.19 84 PHE A C 1
ATOM 642 O O . PHE A 1 84 ? 13.090 6.613 -19.305 1.00 89.19 84 PHE A O 1
ATOM 649 N N . PRO A 1 85 ? 12.244 8.082 -20.777 1.00 90.19 85 PRO A N 1
ATOM 650 C CA . PRO A 1 85 ? 10.949 8.158 -20.103 1.00 90.19 85 PRO A CA 1
ATOM 651 C C . PRO A 1 85 ? 10.224 6.809 -20.076 1.00 90.19 85 PRO A C 1
ATOM 653 O O . PRO A 1 85 ? 9.663 6.444 -19.041 1.00 90.19 85 PRO A O 1
ATOM 656 N N . PHE A 1 86 ? 10.288 6.052 -21.177 1.00 92.06 86 PHE A N 1
ATOM 657 C CA . PHE A 1 86 ? 9.702 4.719 -21.262 1.00 92.06 86 PHE A CA 1
ATOM 658 C C . PHE A 1 86 ? 10.344 3.789 -20.230 1.00 92.06 86 PHE A C 1
ATOM 660 O O . PHE A 1 86 ? 9.647 3.292 -19.344 1.00 92.06 86 PHE A O 1
ATOM 667 N N . TRP A 1 87 ? 11.669 3.625 -20.258 1.00 92.62 87 TRP A N 1
ATOM 668 C CA . TRP A 1 87 ? 12.365 2.696 -19.361 1.00 92.62 87 TRP A CA 1
ATOM 669 C C . TRP A 1 87 ? 12.249 3.070 -17.881 1.00 92.62 87 TRP A C 1
ATOM 671 O O . TRP A 1 87 ? 12.089 2.187 -17.037 1.00 92.62 87 TRP A O 1
ATOM 681 N N . ARG A 1 88 ? 12.246 4.368 -17.550 1.00 92.44 88 ARG A N 1
ATOM 682 C CA . ARG A 1 88 ? 11.990 4.843 -16.179 1.00 92.44 88 ARG A CA 1
ATOM 683 C C . ARG A 1 88 ? 10.589 4.468 -15.705 1.00 92.44 88 ARG A C 1
ATOM 685 O O . ARG A 1 88 ? 10.442 3.978 -14.588 1.00 92.44 88 ARG A O 1
ATOM 692 N N . CYS A 1 89 ? 9.580 4.640 -16.559 1.00 93.44 89 CYS A N 1
ATOM 693 C CA . CYS A 1 89 ? 8.207 4.240 -16.260 1.00 93.44 89 CYS A CA 1
ATOM 694 C C . CYS A 1 89 ? 8.100 2.722 -16.035 1.00 93.44 89 CYS A C 1
ATOM 696 O O . CYS A 1 89 ? 7.543 2.292 -15.026 1.00 93.44 89 CYS A O 1
ATOM 698 N N . GLN A 1 90 ? 8.704 1.906 -16.908 1.00 95.25 90 GLN A N 1
ATOM 699 C CA . GLN A 1 90 ? 8.703 0.446 -16.757 1.00 95.25 90 GLN A CA 1
ATOM 700 C C . GLN A 1 90 ? 9.382 0.009 -15.446 1.00 95.25 90 GLN A C 1
ATOM 702 O O . GLN A 1 90 ? 8.820 -0.785 -14.689 1.00 95.25 90 GLN A O 1
ATOM 707 N N . ALA A 1 91 ? 10.549 0.578 -15.125 1.00 94.94 91 ALA A N 1
ATOM 708 C CA . ALA A 1 91 ? 11.264 0.298 -13.879 1.00 94.94 91 ALA A CA 1
ATOM 709 C C . ALA A 1 91 ? 10.460 0.716 -12.635 1.00 94.94 91 ALA A C 1
ATOM 711 O O . ALA A 1 91 ? 10.414 -0.018 -11.641 1.00 94.94 91 ALA A O 1
ATOM 712 N N . LEU A 1 92 ? 9.783 1.868 -12.688 1.00 96.31 92 LEU A N 1
ATOM 713 C CA . LEU A 1 92 ? 8.880 2.309 -11.629 1.00 96.31 92 LEU A CA 1
ATOM 714 C C . LEU A 1 92 ? 7.742 1.303 -11.435 1.00 96.31 92 LEU A C 1
ATOM 716 O O . LEU A 1 92 ? 7.540 0.844 -10.312 1.00 96.31 92 LEU A O 1
ATOM 720 N N . ILE A 1 93 ? 7.059 0.904 -12.513 1.00 95.69 93 ILE A N 1
ATOM 721 C CA . ILE A 1 93 ? 5.943 -0.049 -12.460 1.00 95.69 93 ILE A CA 1
ATOM 722 C C . ILE A 1 93 ? 6.368 -1.370 -11.826 1.00 95.69 93 ILE A C 1
ATOM 724 O O . ILE A 1 93 ? 5.746 -1.806 -10.858 1.00 95.69 93 ILE A O 1
ATOM 728 N N . VAL A 1 94 ? 7.454 -1.975 -12.307 1.00 95.88 94 VAL A N 1
ATOM 729 C CA . VAL A 1 94 ? 7.954 -3.245 -11.763 1.00 95.88 94 VAL A CA 1
ATOM 730 C C . VAL A 1 94 ? 8.327 -3.099 -10.283 1.00 95.88 94 VAL A C 1
ATOM 732 O O . VAL A 1 94 ? 7.911 -3.909 -9.452 1.00 95.88 94 VAL A O 1
ATOM 735 N N . SER A 1 95 ? 9.066 -2.047 -9.922 1.00 95.19 95 SER A N 1
ATOM 736 C CA . SER A 1 95 ? 9.568 -1.875 -8.554 1.00 95.19 95 SER A CA 1
ATOM 737 C C . SER A 1 95 ? 8.463 -1.630 -7.525 1.00 95.19 95 SER A C 1
ATOM 739 O O . SER A 1 95 ? 8.490 -2.246 -6.457 1.00 95.19 95 SER A O 1
ATOM 741 N N . TYR A 1 96 ? 7.468 -0.782 -7.817 1.00 94.75 96 TYR A N 1
ATOM 742 C CA . TYR A 1 96 ? 6.387 -0.557 -6.857 1.00 94.75 96 TYR A CA 1
ATOM 743 C C . TYR A 1 96 ? 5.435 -1.755 -6.823 1.00 94.75 96 TYR A C 1
ATOM 745 O O . TYR A 1 96 ? 4.984 -2.140 -5.743 1.00 94.75 96 TYR A O 1
ATOM 753 N N . ARG A 1 97 ? 5.141 -2.399 -7.963 1.00 93.75 97 ARG A N 1
ATOM 754 C CA . ARG A 1 97 ? 4.204 -3.534 -7.991 1.00 93.75 97 ARG A CA 1
ATOM 755 C C . ARG A 1 97 ? 4.684 -4.741 -7.197 1.00 93.75 97 ARG A C 1
ATOM 757 O O . ARG A 1 97 ? 3.847 -5.461 -6.663 1.00 93.75 97 ARG A O 1
ATOM 764 N N . ALA A 1 98 ? 5.995 -4.885 -7.021 1.00 92.44 98 ALA A N 1
ATOM 765 C CA . ALA A 1 98 ? 6.592 -5.925 -6.191 1.00 92.44 98 ALA A CA 1
ATOM 766 C C . ALA A 1 98 ? 6.246 -5.814 -4.692 1.00 92.44 98 ALA A C 1
ATOM 768 O O . ALA A 1 98 ? 6.417 -6.781 -3.946 1.00 92.44 98 ALA A O 1
ATOM 769 N N . ILE A 1 99 ? 5.769 -4.654 -4.222 1.00 91.81 99 ILE A N 1
ATOM 770 C CA . ILE A 1 99 ? 5.386 -4.457 -2.820 1.00 91.81 99 ILE A CA 1
ATOM 771 C C . ILE A 1 99 ? 4.098 -5.232 -2.508 1.00 91.81 99 ILE A C 1
ATOM 773 O O . ILE A 1 99 ? 3.065 -4.948 -3.098 1.00 91.81 99 ILE A O 1
ATOM 777 N N . PRO A 1 100 ? 4.058 -6.136 -1.526 1.00 88.38 100 PRO A N 1
ATOM 778 C CA . PRO A 1 100 ? 2.837 -6.878 -1.251 1.00 88.38 100 PRO A CA 1
ATOM 779 C C . PRO A 1 100 ? 1.834 -6.141 -0.363 1.00 88.38 100 PRO A C 1
ATOM 781 O O . PRO A 1 100 ? 2.216 -5.362 0.523 1.00 88.38 100 PRO A O 1
ATOM 784 N N . TRP A 1 101 ? 0.547 -6.442 -0.551 1.00 89.44 101 TRP A N 1
ATOM 785 C CA . TRP A 1 101 ? -0.556 -5.845 0.216 1.00 89.44 101 TRP A CA 1
ATOM 786 C C . TRP A 1 101 ? -0.903 -6.669 1.454 1.00 89.44 101 TRP A C 1
ATOM 788 O O . TRP A 1 101 ? -1.261 -7.840 1.359 1.00 89.44 101 TRP A O 1
ATOM 798 N N . LYS A 1 102 ? -0.850 -6.039 2.636 1.00 87.62 102 LYS A N 1
ATOM 799 C CA . LYS A 1 102 ? -0.870 -6.734 3.938 1.00 87.62 102 LYS A CA 1
ATOM 800 C C . LYS A 1 102 ? -2.050 -7.699 4.126 1.00 87.62 102 LYS A C 1
ATOM 802 O O . LYS A 1 102 ? -1.855 -8.780 4.665 1.00 87.62 102 LYS A O 1
ATOM 807 N N . TYR A 1 103 ? -3.253 -7.293 3.726 1.00 86.25 103 TYR A N 1
ATOM 808 C CA . TYR A 1 103 ? -4.490 -8.052 3.967 1.00 86.25 103 TYR A CA 1
ATOM 809 C C . TYR A 1 103 ? -5.017 -8.786 2.730 1.00 86.25 103 TYR A C 1
ATOM 811 O O . TYR A 1 103 ? -6.075 -9.398 2.793 1.00 86.25 103 TYR A O 1
ATOM 819 N N . ILE A 1 104 ? -4.293 -8.713 1.613 1.00 86.69 104 ILE A N 1
ATOM 820 C CA . ILE A 1 104 ? -4.656 -9.398 0.367 1.00 86.69 104 ILE A CA 1
ATOM 821 C C . ILE A 1 104 ? -3.640 -10.504 0.045 1.00 86.69 104 ILE A C 1
ATOM 823 O O . ILE A 1 104 ? -3.994 -11.561 -0.472 1.00 86.69 104 ILE A O 1
ATOM 827 N N . GLU A 1 105 ? -2.374 -10.281 0.398 1.00 84.00 105 GLU A N 1
ATOM 828 C CA . GLU A 1 105 ? -1.247 -11.161 0.092 1.00 84.00 105 GLU A CA 1
ATOM 829 C C . GLU A 1 105 ? -0.482 -11.536 1.385 1.00 84.00 105 GLU A C 1
ATOM 831 O O . GLU A 1 105 ? 0.722 -11.295 1.493 1.00 84.00 105 GLU A O 1
ATOM 836 N N . PRO A 1 106 ? -1.147 -12.118 2.404 1.00 65.00 106 PRO A N 1
ATOM 837 C CA . PRO A 1 106 ? -0.581 -12.286 3.750 1.00 65.00 106 PRO A CA 1
ATOM 838 C C . PRO A 1 106 ? 0.634 -13.224 3.812 1.00 65.00 106 PRO A C 1
ATOM 840 O O . PRO A 1 106 ? 1.468 -13.084 4.703 1.00 65.00 106 PRO A O 1
ATOM 843 N N . HIS A 1 107 ? 0.773 -14.145 2.855 1.00 66.19 107 HIS A N 1
ATOM 844 C CA . HIS A 1 107 ? 1.884 -15.105 2.789 1.00 66.19 107 HIS A CA 1
ATOM 845 C C . HIS A 1 107 ? 3.099 -14.594 2.012 1.00 66.19 107 HIS A C 1
ATOM 847 O O . HIS A 1 107 ? 4.048 -15.336 1.775 1.00 66.19 107 HIS A O 1
ATOM 853 N N . SER A 1 108 ? 3.082 -13.330 1.597 1.00 66.19 108 SER A N 1
ATOM 854 C CA . SER A 1 108 ? 4.221 -12.728 0.925 1.00 66.19 108 SER A CA 1
ATOM 855 C C . SER A 1 108 ? 5.048 -11.909 1.908 1.00 66.19 108 SER A C 1
ATOM 857 O O . SER A 1 108 ? 4.680 -10.804 2.309 1.00 66.19 108 SER A O 1
ATOM 859 N N . THR A 1 109 ? 6.186 -12.464 2.314 1.00 64.44 109 THR A N 1
ATOM 860 C CA . THR A 1 109 ? 7.202 -11.753 3.092 1.00 64.44 109 THR A CA 1
ATOM 861 C C . THR A 1 109 ? 8.204 -11.165 2.100 1.00 64.44 109 THR A C 1
ATOM 863 O O . THR A 1 109 ? 9.086 -11.883 1.638 1.00 64.44 109 THR A O 1
ATOM 866 N N . PRO A 1 110 ? 8.068 -9.889 1.697 1.00 66.56 110 PRO A N 1
ATOM 867 C CA . PRO A 1 110 ? 9.002 -9.306 0.749 1.00 66.56 110 PRO A CA 1
ATOM 868 C C . PRO A 1 110 ? 10.362 -9.152 1.426 1.00 66.56 110 PRO A C 1
ATOM 870 O O . PRO A 1 110 ? 10.435 -8.777 2.603 1.00 66.56 110 PRO A O 1
ATOM 873 N N . SER A 1 111 ? 11.443 -9.340 0.670 1.00 75.69 111 SER A N 1
ATOM 874 C CA . SER A 1 111 ? 12.763 -8.891 1.110 1.00 75.69 111 SER A CA 1
ATOM 875 C C . SER A 1 111 ? 12.822 -7.364 1.018 1.00 75.69 111 SER A C 1
ATOM 877 O O . S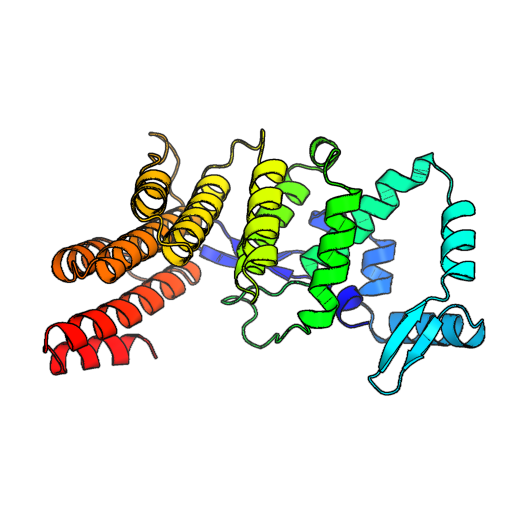ER A 1 111 ? 13.341 -6.782 0.069 1.00 75.69 111 SER A O 1
ATOM 879 N N . THR A 1 112 ? 12.225 -6.679 1.996 1.00 77.25 112 THR A N 1
ATOM 880 C CA . THR A 1 112 ? 12.114 -5.208 2.018 1.00 77.25 112 THR A CA 1
ATOM 881 C C . THR A 1 112 ? 13.477 -4.527 1.939 1.00 77.25 112 THR A C 1
ATOM 883 O O . THR A 1 112 ? 13.603 -3.484 1.304 1.00 77.25 112 THR A O 1
ATOM 886 N N . LYS A 1 113 ? 14.513 -5.144 2.521 1.00 80.12 113 LYS A N 1
ATOM 887 C CA . LYS A 1 113 ? 15.903 -4.680 2.416 1.00 80.12 113 LYS A CA 1
ATOM 888 C C . LYS A 1 113 ? 16.385 -4.601 0.967 1.00 80.12 113 LYS A C 1
ATOM 890 O O . LYS A 1 113 ? 17.133 -3.687 0.649 1.00 80.12 113 LYS A O 1
ATOM 895 N N . LEU A 1 114 ? 15.932 -5.514 0.108 1.00 80.75 114 LEU A N 1
ATOM 896 C CA . LEU A 1 114 ? 16.267 -5.522 -1.313 1.00 80.75 114 LEU A CA 1
ATOM 897 C C . LEU A 1 114 ? 15.312 -4.634 -2.117 1.00 80.75 114 LEU A C 1
ATOM 899 O O . LEU A 1 114 ? 15.740 -3.936 -3.024 1.00 80.75 114 LEU A O 1
ATOM 903 N N . PHE A 1 115 ? 14.020 -4.604 -1.781 1.00 87.94 115 PHE A N 1
ATOM 904 C CA . PHE A 1 115 ? 13.025 -3.944 -2.635 1.00 87.94 115 PHE A CA 1
ATOM 905 C C . PHE A 1 115 ? 13.000 -2.423 -2.482 1.00 87.94 115 PHE A C 1
ATOM 907 O O . PHE A 1 115 ? 12.884 -1.697 -3.470 1.00 87.94 115 PHE A O 1
ATOM 914 N N . LEU A 1 116 ? 13.099 -1.927 -1.246 1.00 91.62 116 LEU A N 1
ATOM 915 C CA . LEU A 1 116 ? 12.924 -0.501 -0.967 1.00 91.62 116 LEU A CA 1
ATOM 916 C C . LEU A 1 116 ? 14.006 0.390 -1.594 1.00 91.62 116 LEU A C 1
ATOM 918 O O . LEU A 1 116 ? 13.639 1.458 -2.086 1.00 91.62 116 LEU A O 1
ATOM 922 N N . PRO A 1 117 ? 15.297 -0.002 -1.646 1.00 92.06 117 PRO A N 1
ATOM 923 C CA . PRO A 1 117 ? 16.307 0.775 -2.362 1.00 92.06 117 PRO A CA 1
ATOM 924 C C . PRO A 1 117 ? 15.986 0.952 -3.852 1.00 92.06 117 PRO A C 1
ATOM 926 O O . PRO A 1 117 ? 16.066 2.071 -4.356 1.00 92.06 117 PRO A O 1
ATOM 929 N N . HIS A 1 118 ? 15.553 -0.112 -4.539 1.00 91.81 118 HIS A N 1
ATOM 930 C CA . HIS A 1 118 ? 15.198 -0.046 -5.961 1.00 91.81 118 HIS A CA 1
ATOM 931 C C . HIS A 1 118 ? 13.952 0.807 -6.206 1.00 91.81 118 HIS A C 1
ATOM 933 O O . HIS A 1 118 ? 13.953 1.643 -7.107 1.00 91.81 118 HIS A O 1
ATOM 939 N N . LEU A 1 119 ? 12.920 0.658 -5.369 1.00 95.06 119 LEU A N 1
ATOM 940 C CA . LEU A 1 119 ? 11.733 1.508 -5.443 1.00 95.06 119 LEU A CA 1
ATOM 941 C C . LEU A 1 119 ? 12.085 2.982 -5.194 1.00 95.06 119 LEU A C 1
ATOM 943 O O . LEU A 1 119 ? 11.658 3.852 -5.946 1.00 95.06 119 LEU A O 1
ATOM 947 N N . LYS A 1 120 ? 12.903 3.275 -4.175 1.00 95.44 120 LYS A N 1
ATOM 948 C CA . LYS A 1 120 ? 13.365 4.640 -3.894 1.00 95.44 120 LYS A CA 1
ATOM 949 C C . LYS A 1 120 ? 14.094 5.239 -5.095 1.00 95.44 120 LYS A C 1
ATOM 951 O O . LYS A 1 120 ? 13.790 6.365 -5.477 1.00 95.44 120 LYS A O 1
ATOM 956 N N . HIS A 1 121 ? 15.011 4.482 -5.693 1.00 93.56 121 HIS A N 1
ATOM 957 C CA . HIS A 1 121 ? 15.754 4.916 -6.870 1.00 93.56 121 HIS A CA 1
ATOM 958 C C . HIS A 1 121 ? 14.824 5.213 -8.058 1.00 93.56 121 HIS A C 1
ATOM 960 O O . HIS A 1 121 ? 14.929 6.274 -8.670 1.00 93.56 121 HIS A O 1
ATOM 966 N N . ALA A 1 122 ? 13.861 4.328 -8.339 1.00 94.81 122 ALA A N 1
ATOM 967 C CA . ALA A 1 122 ? 12.899 4.518 -9.424 1.00 94.81 122 ALA A CA 1
ATOM 968 C C . ALA A 1 122 ? 11.982 5.736 -9.202 1.00 94.81 122 ALA A C 1
ATOM 970 O O . ALA A 1 122 ? 11.723 6.486 -10.142 1.00 94.81 122 ALA A O 1
ATOM 971 N N . LEU A 1 123 ? 11.537 5.971 -7.962 1.00 95.62 123 LEU A N 1
ATOM 972 C CA . LEU A 1 123 ? 10.750 7.154 -7.593 1.00 95.62 123 LEU A CA 1
ATOM 973 C C . LEU A 1 123 ? 11.542 8.443 -7.810 1.00 95.62 123 LEU A C 1
ATOM 975 O O . LEU A 1 123 ? 11.048 9.364 -8.449 1.00 95.62 123 LEU A O 1
ATOM 979 N N . GLN A 1 124 ? 12.792 8.495 -7.342 1.00 93.69 124 GLN A N 1
ATOM 980 C CA . GLN A 1 124 ? 13.656 9.666 -7.523 1.00 93.69 124 GLN A CA 1
ATOM 981 C C . GLN A 1 124 ? 13.927 9.957 -9.005 1.00 93.69 124 GLN A C 1
ATOM 983 O O . GLN A 1 124 ? 13.954 11.115 -9.405 1.00 93.69 124 GLN A O 1
ATOM 988 N N . ALA A 1 125 ? 14.053 8.921 -9.839 1.00 90.12 125 ALA A N 1
ATOM 989 C CA . ALA A 1 125 ? 14.200 9.083 -11.285 1.00 90.12 125 ALA A CA 1
ATOM 990 C C . ALA A 1 125 ? 12.929 9.616 -11.985 1.00 90.12 125 ALA A C 1
ATOM 992 O O . ALA A 1 125 ? 13.017 10.088 -13.123 1.00 90.12 125 ALA A O 1
ATOM 993 N N . CYS A 1 126 ? 11.763 9.538 -11.330 1.00 87.06 126 CYS A N 1
ATOM 994 C CA . CYS A 1 126 ? 10.457 9.924 -11.876 1.00 87.06 126 CYS A CA 1
ATOM 995 C C . CYS A 1 126 ? 9.801 11.127 -11.172 1.00 87.06 126 CYS A C 1
ATOM 997 O O . CYS A 1 126 ? 8.736 11.554 -11.614 1.00 87.06 126 CYS A O 1
ATOM 999 N N . GLN A 1 127 ? 10.402 11.666 -10.105 1.00 74.94 127 GLN A N 1
ATOM 1000 C CA . GLN A 1 127 ? 9.750 12.569 -9.145 1.00 74.94 127 GLN A CA 1
ATOM 1001 C C . GLN A 1 127 ? 9.103 13.816 -9.779 1.00 74.94 127 GLN A C 1
ATOM 1003 O O . GLN A 1 127 ? 8.004 14.192 -9.384 1.00 74.94 127 GLN A O 1
ATOM 1008 N N . ASP A 1 128 ? 9.724 14.398 -10.807 1.00 77.38 128 ASP A N 1
ATOM 1009 C CA . ASP A 1 128 ? 9.220 15.606 -11.486 1.00 77.38 128 ASP A CA 1
ATOM 1010 C C . ASP A 1 128 ? 8.340 15.298 -12.710 1.00 77.38 128 ASP A C 1
ATOM 1012 O O . ASP A 1 128 ? 8.032 16.177 -13.513 1.00 77.38 128 ASP A O 1
ATOM 1016 N N . LYS A 1 129 ? 7.991 14.024 -12.920 1.00 82.44 129 LYS A N 1
ATOM 1017 C CA . LYS A 1 129 ? 7.340 13.543 -14.148 1.00 82.44 129 LYS A CA 1
ATOM 1018 C C . LYS A 1 129 ? 6.148 12.634 -13.877 1.00 82.44 129 LYS A C 1
ATOM 1020 O O . LYS A 1 129 ? 5.718 11.909 -14.769 1.00 82.44 129 LYS A O 1
ATOM 1025 N N . TYR A 1 130 ? 5.569 12.673 -12.677 1.00 84.00 130 TYR A N 1
ATOM 1026 C CA . TYR A 1 130 ? 4.365 11.885 -12.400 1.00 84.00 130 TYR A CA 1
ATOM 1027 C C . TYR A 1 130 ? 3.191 12.259 -13.307 1.00 84.00 130 TYR A C 1
ATOM 1029 O O . TYR A 1 130 ? 2.398 11.386 -13.645 1.00 84.00 130 TYR A O 1
ATOM 1037 N N . ASP A 1 131 ? 3.116 13.504 -13.778 1.00 82.44 131 ASP A N 1
ATOM 1038 C CA . ASP A 1 131 ? 2.068 13.946 -14.702 1.00 82.44 131 ASP A CA 1
ATOM 1039 C C . ASP A 1 131 ? 2.156 13.309 -16.094 1.00 82.44 131 ASP A C 1
ATOM 1041 O O . ASP A 1 131 ? 1.169 13.314 -16.825 1.00 82.44 131 ASP A O 1
ATOM 1045 N N . THR A 1 132 ? 3.289 12.696 -16.458 1.00 86.06 132 THR A N 1
ATOM 1046 C CA . THR A 1 132 ? 3.391 11.925 -17.707 1.00 86.06 132 THR A CA 1
ATOM 1047 C C . THR A 1 132 ? 2.868 10.496 -17.557 1.00 86.06 132 THR A C 1
ATOM 1049 O O . THR A 1 132 ? 2.778 9.770 -18.545 1.00 86.06 132 THR A O 1
ATOM 1052 N N . LEU A 1 133 ? 2.565 10.052 -16.333 1.00 90.81 133 LEU A N 1
ATOM 1053 C CA . LEU A 1 133 ? 1.969 8.746 -16.078 1.00 90.81 133 LEU A CA 1
ATOM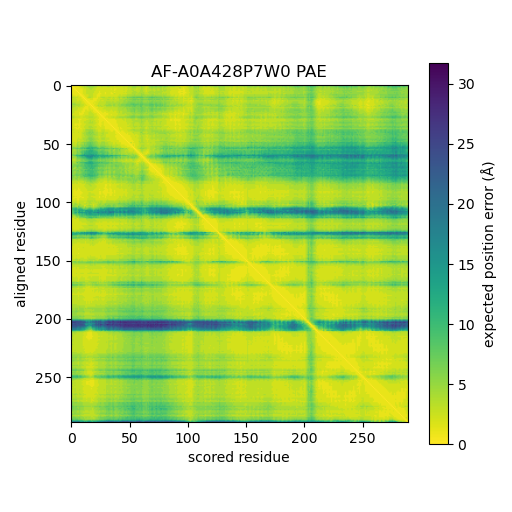 1054 C C . LEU A 1 133 ? 0.451 8.813 -16.256 1.00 90.81 133 LEU A C 1
ATOM 1056 O O . LEU A 1 133 ? -0.199 9.794 -15.894 1.00 90.81 133 LEU A O 1
ATOM 1060 N N . SER A 1 134 ? -0.132 7.717 -16.741 1.00 91.81 134 SER A N 1
ATOM 1061 C CA . SER A 1 134 ? -1.587 7.590 -16.817 1.00 91.81 134 SER A CA 1
ATOM 1062 C C . SER A 1 134 ? -2.232 7.679 -15.426 1.00 91.81 134 SER A C 1
ATOM 1064 O O . SER A 1 134 ? -1.629 7.294 -14.418 1.00 91.81 134 SER A O 1
ATOM 1066 N N . SER A 1 135 ? -3.489 8.127 -15.354 1.00 93.12 135 SER A N 1
ATOM 1067 C CA . SER A 1 135 ? -4.215 8.201 -14.081 1.00 93.12 135 SER A CA 1
ATOM 1068 C C . SER A 1 135 ? -4.287 6.847 -13.370 1.00 93.12 135 SER A C 1
ATOM 1070 O O . SER A 1 135 ? -4.133 6.806 -12.153 1.00 93.12 135 SER A O 1
ATOM 1072 N N . SER A 1 136 ? -4.457 5.733 -14.096 1.00 91.69 136 SER A N 1
ATOM 1073 C CA . SER A 1 136 ? -4.491 4.393 -13.491 1.00 91.69 136 SER A CA 1
ATOM 1074 C C . SER A 1 136 ? -3.145 4.014 -12.869 1.00 91.69 136 SER A C 1
ATOM 1076 O O . SER A 1 136 ? -3.114 3.549 -11.730 1.00 91.69 136 SER A O 1
ATOM 1078 N N . THR A 1 137 ? -2.032 4.281 -13.561 1.00 93.88 137 THR A N 1
ATOM 1079 C CA . THR A 1 137 ? -0.676 4.054 -13.037 1.00 93.88 137 THR A CA 1
ATOM 1080 C C . THR A 1 137 ? -0.433 4.877 -11.774 1.00 93.88 137 THR A C 1
ATOM 1082 O O . THR A 1 137 ? 0.085 4.351 -10.791 1.00 93.88 137 THR A O 1
ATOM 1085 N N . ARG A 1 138 ? -0.833 6.156 -11.770 1.00 95.38 138 ARG A N 1
ATOM 1086 C CA . ARG A 1 138 ? -0.659 7.034 -10.605 1.00 95.38 138 ARG A CA 1
ATOM 1087 C C . ARG A 1 138 ? -1.510 6.587 -9.419 1.00 95.38 138 ARG A C 1
ATOM 1089 O O . ARG A 1 138 ? -0.997 6.523 -8.308 1.00 95.38 138 ARG A O 1
ATOM 1096 N N . ILE A 1 139 ? -2.775 6.222 -9.643 1.00 94.81 139 ILE A N 1
ATOM 1097 C CA . ILE A 1 139 ? -3.655 5.675 -8.597 1.00 94.81 139 ILE A CA 1
ATOM 1098 C C . ILE A 1 139 ? -3.017 4.427 -7.970 1.00 94.81 139 ILE A C 1
ATOM 1100 O O . ILE A 1 139 ? -2.949 4.315 -6.743 1.00 94.81 139 ILE A O 1
ATOM 1104 N N . ASP A 1 140 ? -2.513 3.506 -8.796 1.00 94.69 140 ASP A N 1
ATOM 1105 C CA . ASP A 1 140 ? -1.909 2.262 -8.315 1.00 94.69 140 ASP A CA 1
ATOM 1106 C C . ASP A 1 140 ? -0.599 2.498 -7.548 1.00 94.69 140 ASP A C 1
ATOM 1108 O O . ASP A 1 140 ? -0.353 1.873 -6.506 1.00 94.69 140 ASP A O 1
ATOM 1112 N N . LEU A 1 141 ? 0.208 3.450 -8.024 1.00 96.06 141 LEU A N 1
ATOM 1113 C CA . LEU A 1 141 ? 1.422 3.914 -7.365 1.00 96.06 141 LEU A CA 1
ATOM 1114 C C . LEU A 1 141 ? 1.110 4.495 -5.981 1.00 96.06 141 LEU A C 1
ATOM 1116 O O . LEU A 1 141 ? 1.680 4.035 -4.994 1.00 96.06 141 LEU A O 1
ATOM 1120 N N . VAL A 1 142 ? 0.178 5.448 -5.887 1.00 97.00 142 VAL A N 1
ATOM 1121 C CA . VAL A 1 142 ? -0.207 6.109 -4.627 1.00 97.00 142 VAL A CA 1
ATOM 1122 C C . VAL A 1 142 ? -0.669 5.085 -3.594 1.00 97.00 142 VAL A C 1
ATOM 1124 O O . VAL A 1 142 ? -0.155 5.055 -2.473 1.00 97.00 142 VAL A O 1
ATOM 1127 N N . LEU A 1 143 ? -1.593 4.194 -3.971 1.00 95.62 143 LEU A N 1
ATOM 1128 C CA . LEU A 1 143 ? -2.073 3.140 -3.073 1.00 95.62 143 LEU A CA 1
ATOM 1129 C C . LEU A 1 143 ? -0.937 2.224 -2.622 1.00 95.62 143 LEU A C 1
ATOM 1131 O O . LEU A 1 143 ? -0.868 1.839 -1.455 1.00 95.62 143 LEU A O 1
ATOM 1135 N N . THR A 1 144 ? -0.015 1.905 -3.528 1.00 95.50 144 THR A N 1
ATOM 1136 C CA . THR A 1 144 ? 1.134 1.071 -3.195 1.00 95.50 144 THR A CA 1
ATOM 1137 C C . THR A 1 144 ? 2.124 1.771 -2.266 1.00 95.50 144 THR A C 1
ATOM 1139 O O . THR A 1 144 ? 2.639 1.125 -1.359 1.00 95.50 144 THR A O 1
ATOM 1142 N N . LEU A 1 145 ? 2.375 3.069 -2.431 1.00 97.06 145 LEU A N 1
ATOM 1143 C CA . LEU A 1 145 ? 3.244 3.846 -1.544 1.00 97.06 145 LEU A CA 1
ATOM 1144 C C . LEU A 1 145 ? 2.654 3.968 -0.135 1.00 97.06 145 LEU A C 1
ATOM 1146 O O . LEU A 1 145 ? 3.369 3.785 0.854 1.00 97.06 145 LEU A O 1
ATOM 1150 N N . VAL A 1 146 ? 1.337 4.174 -0.040 1.00 96.50 146 VAL A N 1
ATOM 1151 C CA . VAL A 1 146 ? 0.600 4.117 1.229 1.00 96.50 146 VAL A CA 1
ATOM 1152 C C . VAL A 1 146 ? 0.793 2.756 1.903 1.00 96.50 146 VAL A C 1
ATOM 1154 O O . VAL A 1 146 ? 1.135 2.711 3.083 1.00 96.50 146 VAL A O 1
ATOM 1157 N N . GLU A 1 147 ? 0.651 1.646 1.175 1.00 93.19 147 GLU A N 1
ATOM 1158 C CA . GLU A 1 147 ? 0.924 0.304 1.712 1.00 93.19 147 GLU A CA 1
ATOM 1159 C C . GLU A 1 147 ? 2.398 0.117 2.099 1.00 93.19 147 GLU A C 1
ATOM 1161 O O . GLU A 1 147 ? 2.699 -0.414 3.170 1.00 93.19 147 GLU A O 1
ATOM 1166 N N . ALA A 1 148 ? 3.336 0.587 1.274 1.00 94.12 148 ALA A N 1
ATOM 1167 C CA . ALA A 1 148 ? 4.771 0.462 1.506 1.00 94.12 148 ALA A CA 1
ATOM 1168 C C . ALA A 1 148 ? 5.238 1.250 2.741 1.00 94.12 148 ALA A C 1
ATOM 1170 O O . ALA A 1 148 ? 6.234 0.888 3.372 1.00 94.12 148 ALA A O 1
ATOM 1171 N N . SER A 1 149 ? 4.497 2.280 3.156 1.00 94.88 149 SER A N 1
ATOM 1172 C CA . SER A 1 149 ? 4.759 3.012 4.398 1.00 94.88 149 SER A CA 1
ATOM 1173 C C . SER A 1 149 ? 4.652 2.130 5.655 1.00 94.88 149 SER A C 1
ATOM 1175 O O . SER A 1 149 ? 5.133 2.499 6.726 1.00 94.88 149 SER A O 1
ATOM 1177 N N . ARG A 1 150 ? 4.087 0.915 5.576 1.00 91.25 150 ARG A N 1
ATOM 1178 C CA . ARG A 1 150 ? 4.062 -0.015 6.718 1.00 91.25 150 ARG A CA 1
ATOM 1179 C C . ARG A 1 150 ? 5.451 -0.508 7.120 1.00 91.25 150 ARG A C 1
ATOM 1181 O O . ARG A 1 150 ? 5.643 -0.862 8.283 1.00 91.25 150 ARG A O 1
ATOM 1188 N N . PHE A 1 151 ? 6.410 -0.521 6.194 1.00 90.06 151 PHE A N 1
ATOM 1189 C CA . PHE A 1 151 ? 7.739 -1.063 6.455 1.00 90.06 151 PHE A CA 1
ATOM 1190 C C . PHE A 1 151 ? 8.521 -0.233 7.491 1.00 90.06 151 PHE A C 1
ATOM 1192 O O . PHE A 1 151 ? 8.190 0.937 7.723 1.00 90.06 151 PHE A O 1
ATOM 1199 N N . PRO A 1 152 ? 9.510 -0.839 8.178 1.00 84.06 152 PRO A N 1
ATOM 1200 C CA . PRO A 1 152 ? 10.318 -0.151 9.186 1.00 84.06 152 PRO A CA 1
ATOM 1201 C C . PRO A 1 152 ? 11.072 1.059 8.613 1.00 84.06 152 PRO A C 1
ATOM 1203 O O . PRO A 1 152 ? 11.220 1.163 7.400 1.00 84.06 152 PRO A O 1
ATOM 1206 N N . ASN A 1 153 ? 11.608 1.906 9.504 1.00 90.62 153 ASN A N 1
ATOM 1207 C CA . ASN A 1 153 ? 12.351 3.150 9.227 1.00 90.62 153 ASN A CA 1
ATOM 1208 C C . ASN A 1 153 ? 11.464 4.394 8.971 1.00 90.62 153 ASN A C 1
ATOM 1210 O O . ASN A 1 153 ? 10.770 4.495 7.965 1.00 90.62 153 ASN A O 1
ATOM 1214 N N . MET A 1 154 ? 11.534 5.390 9.867 1.00 93.06 154 MET A N 1
ATOM 1215 C CA . MET A 1 154 ? 10.763 6.641 9.751 1.00 93.06 154 MET A CA 1
ATOM 1216 C C . MET A 1 154 ? 11.138 7.501 8.537 1.00 93.06 154 MET A C 1
ATOM 1218 O O . MET A 1 154 ? 10.268 8.177 7.991 1.00 93.06 154 MET A O 1
ATOM 1222 N N . ALA A 1 155 ? 12.396 7.479 8.092 1.00 94.69 155 ALA A N 1
ATOM 1223 C CA . ALA A 1 155 ? 12.818 8.193 6.889 1.00 94.69 155 ALA A CA 1
ATOM 1224 C C . ALA A 1 155 ? 12.142 7.605 5.642 1.00 94.69 155 ALA A C 1
ATOM 1226 O O . ALA A 1 155 ? 11.634 8.354 4.811 1.00 94.69 155 ALA A O 1
ATOM 1227 N N . TRP A 1 156 ? 12.059 6.271 5.552 1.00 94.81 156 TRP A N 1
ATOM 1228 C CA . TRP A 1 156 ? 11.310 5.596 4.489 1.00 94.81 156 TRP A CA 1
ATOM 1229 C C . TRP A 1 156 ? 9.821 5.945 4.537 1.00 94.81 156 TRP A C 1
ATOM 1231 O O . TRP A 1 156 ? 9.245 6.313 3.520 1.00 94.81 156 TRP A O 1
ATOM 1241 N N . LYS A 1 157 ? 9.206 5.876 5.722 1.00 96.19 157 LYS A N 1
ATOM 1242 C CA . LYS A 1 157 ? 7.781 6.178 5.899 1.00 96.19 157 LYS A CA 1
ATOM 1243 C C . LYS A 1 157 ? 7.413 7.574 5.397 1.00 96.19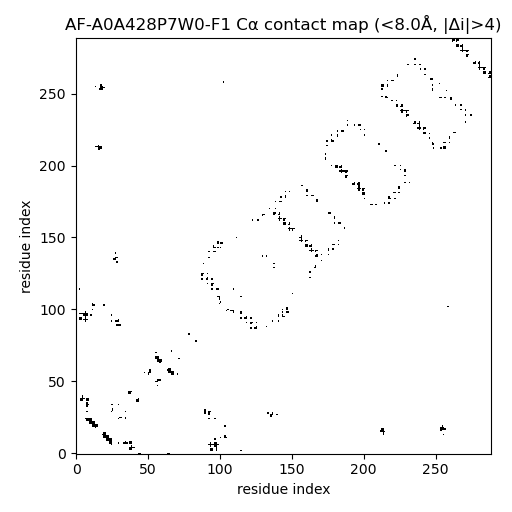 157 LYS A C 1
ATOM 1245 O O . LYS A 1 157 ? 6.485 7.705 4.606 1.00 96.19 157 LYS A O 1
ATOM 1250 N N . ARG A 1 158 ? 8.162 8.597 5.825 1.00 96.88 158 ARG A N 1
ATOM 1251 C CA . ARG A 1 158 ? 7.956 9.985 5.381 1.00 96.88 158 ARG A CA 1
ATOM 1252 C C . ARG A 1 158 ? 8.180 10.133 3.881 1.00 96.88 158 ARG A C 1
ATOM 1254 O O . ARG A 1 158 ? 7.364 10.753 3.212 1.00 96.88 158 ARG A O 1
ATOM 1261 N N . PHE A 1 159 ? 9.242 9.522 3.355 1.00 96.50 159 PHE A N 1
ATOM 1262 C CA . PHE A 1 159 ? 9.527 9.540 1.923 1.00 96.50 159 PHE A CA 1
ATOM 1263 C C . PHE A 1 159 ? 8.380 8.929 1.105 1.00 96.50 159 PHE A C 1
ATOM 1265 O O . PHE A 1 159 ? 7.891 9.569 0.184 1.00 96.50 159 PHE A O 1
ATOM 1272 N N . ALA A 1 160 ? 7.903 7.734 1.465 1.00 97.19 160 ALA A N 1
ATOM 1273 C CA . ALA A 1 160 ? 6.833 7.053 0.739 1.00 97.19 160 ALA A CA 1
ATOM 1274 C C . ALA A 1 160 ? 5.524 7.859 0.732 1.00 97.19 160 ALA A C 1
ATOM 1276 O O . ALA A 1 160 ? 4.892 7.973 -0.314 1.00 97.19 160 ALA A O 1
ATOM 1277 N N . ILE A 1 161 ? 5.134 8.446 1.871 1.00 97.50 161 ILE A N 1
ATOM 1278 C CA . ILE A 1 161 ? 3.912 9.260 1.958 1.00 97.50 161 ILE A CA 1
ATOM 1279 C C . ILE A 1 161 ? 4.057 10.584 1.202 1.00 97.50 161 ILE A C 1
ATOM 1281 O O . ILE A 1 161 ? 3.157 10.932 0.448 1.00 97.50 161 ILE A O 1
ATOM 1285 N N . SER A 1 162 ? 5.214 11.247 1.276 1.00 96.44 162 SER A N 1
ATOM 1286 C CA . SER A 1 162 ? 5.485 12.445 0.470 1.00 96.44 162 SER A CA 1
ATOM 1287 C C . SER A 1 162 ? 5.426 12.153 -1.034 1.00 96.44 162 SER A C 1
ATOM 1289 O O . SER A 1 162 ? 4.820 12.905 -1.789 1.00 96.44 162 SER A O 1
ATOM 1291 N N . GLN A 1 163 ? 5.987 11.028 -1.492 1.00 96.75 163 GLN A N 1
ATOM 1292 C CA . GLN A 1 163 ? 5.862 10.630 -2.899 1.00 96.75 163 GLN A CA 1
ATOM 1293 C C . GLN A 1 163 ? 4.411 10.296 -3.280 1.00 96.75 163 GLN A C 1
ATOM 1295 O O . GLN A 1 163 ? 4.003 10.579 -4.403 1.00 96.75 163 GLN A O 1
ATOM 1300 N N . ALA A 1 164 ? 3.622 9.729 -2.361 1.00 96.81 164 ALA A N 1
ATOM 1301 C CA . ALA A 1 164 ? 2.205 9.456 -2.588 1.00 96.81 164 ALA A CA 1
ATOM 1302 C C . ALA A 1 164 ? 1.394 10.752 -2.756 1.00 96.81 164 ALA A C 1
ATOM 1304 O O . ALA A 1 164 ? 0.556 10.820 -3.646 1.00 96.81 164 ALA A O 1
ATOM 1305 N N . GLU A 1 165 ? 1.679 11.781 -1.955 1.00 95.25 165 GLU A N 1
ATOM 1306 C CA . GLU A 1 165 ? 1.055 13.107 -2.066 1.00 95.25 165 GLU A CA 1
ATOM 1307 C C . GLU A 1 165 ? 1.366 13.773 -3.409 1.00 95.25 165 GLU A C 1
ATOM 1309 O O . GLU A 1 165 ? 0.458 14.212 -4.111 1.00 95.25 165 GLU A O 1
ATOM 1314 N N . ILE A 1 166 ? 2.643 13.796 -3.808 1.00 94.94 166 ILE A N 1
ATOM 1315 C CA . ILE A 1 166 ? 3.053 14.388 -5.090 1.00 94.94 166 ILE A CA 1
ATOM 1316 C C . ILE A 1 166 ? 2.393 13.622 -6.247 1.00 94.94 166 ILE A C 1
ATOM 1318 O O . ILE A 1 166 ? 1.829 14.222 -7.161 1.00 94.94 166 ILE A O 1
ATOM 1322 N N . ALA A 1 167 ? 2.398 12.287 -6.200 1.00 94.94 167 ALA A N 1
ATOM 1323 C CA . ALA A 1 167 ? 1.782 11.464 -7.236 1.00 94.94 167 ALA A CA 1
ATOM 1324 C C . ALA A 1 167 ? 0.246 11.579 -7.275 1.00 94.94 167 ALA A C 1
ATOM 1326 O O . ALA A 1 167 ? -0.341 11.324 -8.332 1.00 94.94 167 ALA A O 1
ATOM 1327 N N . SER A 1 168 ? -0.416 11.986 -6.183 1.00 94.75 168 SER A N 1
ATOM 1328 C CA . SER A 1 168 ? -1.867 12.210 -6.145 1.00 94.75 168 SER A CA 1
ATOM 1329 C C . SER A 1 168 ? -2.296 13.610 -6.590 1.00 94.75 168 SER A C 1
ATOM 1331 O O . SER A 1 168 ? -3.469 13.794 -6.905 1.00 94.75 168 SER A O 1
ATOM 1333 N N . CYS A 1 169 ? -1.390 14.590 -6.664 1.00 91.88 169 CYS A N 1
ATOM 1334 C CA . CYS A 1 169 ? -1.713 15.961 -7.076 1.00 91.88 169 CYS A CA 1
ATOM 1335 C C . CYS A 1 169 ? -2.474 16.011 -8.415 1.00 91.88 169 CYS A C 1
ATOM 1337 O O . CYS A 1 169 ? -1.994 15.528 -9.433 1.00 91.88 169 CYS A O 1
ATOM 1339 N N . GLY A 1 170 ? -3.668 16.606 -8.437 1.00 89.94 170 GLY A N 1
ATOM 1340 C CA . GLY A 1 170 ? -4.500 16.693 -9.647 1.00 89.94 170 GLY A CA 1
ATOM 1341 C C . GLY A 1 170 ? -5.338 15.442 -9.951 1.00 89.94 170 GLY A C 1
ATOM 1342 O O . GLY A 1 170 ? -6.184 15.486 -10.843 1.00 89.94 170 GLY A O 1
ATOM 1343 N N . LEU A 1 171 ? -5.187 14.351 -9.190 1.00 89.50 171 LEU A N 1
ATOM 1344 C CA . LEU A 1 171 ? -6.128 13.231 -9.209 1.00 89.50 171 LEU A CA 1
ATOM 1345 C C . LEU A 1 171 ? -7.282 13.555 -8.256 1.00 89.50 171 LEU A C 1
ATOM 1347 O O . LEU A 1 171 ? -7.152 13.398 -7.047 1.00 89.50 171 LEU A O 1
ATOM 1351 N N . ALA A 1 172 ? -8.425 13.995 -8.782 1.00 88.06 172 ALA A N 1
ATOM 1352 C CA . ALA A 1 172 ? -9.639 14.174 -7.983 1.00 88.06 172 ALA A CA 1
ATOM 1353 C C . ALA A 1 172 ? -10.204 12.804 -7.548 1.00 88.06 172 ALA A C 1
ATOM 1355 O O . ALA A 1 172 ? -11.136 12.280 -8.159 1.00 88.06 172 ALA A O 1
ATOM 1356 N N . HIS A 1 173 ? -9.600 12.181 -6.528 1.00 90.75 173 HIS A N 1
ATOM 1357 C CA . HIS A 1 173 ? -9.894 10.807 -6.123 1.00 90.75 173 HIS A CA 1
ATOM 1358 C C . HIS A 1 173 ? -10.030 10.675 -4.592 1.00 90.75 173 HIS A C 1
ATOM 1360 O O . HIS A 1 173 ? -9.083 10.251 -3.924 1.00 90.75 173 HIS A O 1
ATOM 1366 N N . PRO A 1 174 ? -11.237 10.888 -4.027 1.00 90.75 174 PRO A N 1
ATOM 1367 C CA . PRO A 1 174 ? -11.466 10.965 -2.576 1.00 90.75 174 PRO A CA 1
ATOM 1368 C C . PRO A 1 174 ? -10.957 9.768 -1.761 1.00 90.75 174 PRO A C 1
ATOM 1370 O O . PRO A 1 174 ? -10.541 9.904 -0.612 1.00 90.75 174 PRO A O 1
ATOM 1373 N N . TYR A 1 175 ? -10.973 8.568 -2.349 1.00 92.31 175 TYR A N 1
ATOM 1374 C CA . TYR A 1 175 ? -10.424 7.382 -1.691 1.00 92.31 175 TYR A CA 1
ATOM 1375 C C . TYR A 1 175 ? -8.900 7.468 -1.502 1.00 92.31 175 TYR A C 1
ATOM 1377 O O . TYR A 1 175 ? -8.409 7.018 -0.473 1.00 92.31 175 TYR A O 1
ATOM 1385 N N . LEU A 1 176 ? -8.147 8.056 -2.443 1.00 94.00 176 LEU A N 1
ATOM 1386 C CA . LEU A 1 176 ? -6.700 8.245 -2.287 1.00 94.00 176 LEU A CA 1
ATOM 1387 C C . LEU A 1 176 ? -6.415 9.245 -1.174 1.00 94.00 176 LEU A C 1
ATOM 1389 O O . LEU A 1 176 ? -5.636 8.931 -0.279 1.00 94.00 176 LEU A O 1
ATOM 1393 N N . ASP A 1 177 ? -7.113 10.380 -1.187 1.00 93.06 177 ASP A N 1
ATOM 1394 C CA . ASP A 1 177 ? -6.971 11.430 -0.175 1.00 93.06 177 ASP A CA 1
ATOM 1395 C C . ASP A 1 177 ? -7.216 10.867 1.228 1.00 93.06 177 ASP A C 1
ATOM 1397 O O . ASP A 1 177 ? -6.418 11.065 2.143 1.00 93.06 177 ASP A O 1
ATOM 1401 N N . CYS A 1 178 ? -8.267 10.054 1.383 1.00 93.31 178 CYS A N 1
ATOM 1402 C CA . CYS A 1 178 ? -8.563 9.374 2.640 1.00 93.31 178 CYS A CA 1
ATOM 1403 C C . CYS A 1 178 ? -7.429 8.422 3.069 1.00 93.31 178 CYS A C 1
ATOM 1405 O O . CYS A 1 178 ? -7.037 8.401 4.237 1.00 93.31 178 CYS A O 1
ATOM 1407 N N . ARG A 1 179 ? -6.871 7.639 2.136 1.00 94.94 179 ARG A N 1
ATOM 1408 C CA . ARG A 1 179 ? -5.774 6.696 2.416 1.00 94.94 179 ARG A CA 1
ATOM 1409 C C . ARG A 1 179 ? -4.462 7.411 2.764 1.00 94.94 179 ARG A C 1
ATOM 1411 O O . ARG A 1 179 ? -3.745 6.931 3.642 1.00 94.94 179 ARG A O 1
ATOM 1418 N N . ILE A 1 180 ? -4.165 8.540 2.124 1.00 96.25 180 ILE A N 1
ATOM 1419 C CA . ILE A 1 180 ? -3.008 9.390 2.437 1.00 96.25 180 ILE A CA 1
ATOM 1420 C C . ILE A 1 180 ? -3.180 10.013 3.825 1.00 96.25 180 ILE A C 1
ATOM 1422 O O . ILE A 1 180 ? -2.300 9.842 4.669 1.00 96.25 180 ILE A O 1
ATOM 1426 N N . ALA A 1 181 ? -4.339 10.615 4.109 1.00 95.44 181 ALA A N 1
ATOM 1427 C CA . ALA A 1 181 ? -4.645 11.237 5.399 1.00 95.44 181 ALA A CA 1
ATOM 1428 C C . ALA A 1 181 ? -4.505 10.258 6.579 1.00 95.44 181 ALA A C 1
ATOM 1430 O O . ALA A 1 181 ? -3.943 10.592 7.624 1.00 95.44 181 ALA A O 1
ATOM 1431 N N . GLN A 1 182 ? -4.948 9.007 6.409 1.00 95.81 182 GLN A N 1
ATOM 1432 C CA . GLN A 1 182 ? -4.759 7.948 7.409 1.00 95.81 182 GLN A CA 1
ATOM 1433 C C . GLN A 1 182 ? -3.286 7.674 7.717 1.00 95.81 182 GLN A C 1
ATOM 1435 O O . GLN A 1 182 ? -2.922 7.461 8.877 1.00 95.81 182 GLN A O 1
ATOM 1440 N N . SER A 1 183 ? -2.442 7.651 6.686 1.00 96.38 183 SER A N 1
ATOM 1441 C CA . SER A 1 183 ? -1.009 7.427 6.844 1.00 96.38 183 SER A CA 1
ATOM 1442 C C . SER A 1 183 ? -0.303 8.638 7.437 1.00 96.38 183 SER A C 1
ATOM 1444 O O . SER A 1 183 ? 0.496 8.465 8.351 1.00 96.38 183 SER A O 1
ATOM 1446 N N . GLN A 1 184 ? -0.622 9.852 6.987 1.00 96.50 184 GLN A N 1
ATOM 1447 C CA . GLN A 1 184 ? -0.113 11.093 7.577 1.00 96.50 184 GLN A CA 1
ATOM 1448 C C . GLN A 1 184 ? -0.447 11.167 9.072 1.00 96.50 184 GLN A C 1
ATOM 1450 O O . GLN A 1 184 ? 0.448 11.376 9.887 1.00 96.50 184 GLN A O 1
ATOM 1455 N N . SER A 1 185 ? -1.697 10.871 9.446 1.00 96.75 185 SER A N 1
ATOM 1456 C CA . SER A 1 185 ? -2.131 10.811 10.845 1.00 96.75 185 SER A CA 1
ATOM 1457 C C . SER A 1 185 ? -1.298 9.832 11.679 1.00 96.75 185 SER A C 1
ATOM 1459 O O . SER A 1 185 ? -0.819 10.175 12.762 1.00 96.75 185 SER A O 1
ATOM 1461 N N . LEU A 1 186 ? -1.041 8.629 11.149 1.00 96.00 186 LEU A N 1
ATOM 1462 C CA . LEU A 1 186 ? -0.149 7.658 11.783 1.00 96.00 186 LEU A CA 1
ATOM 1463 C C . LEU A 1 186 ? 1.273 8.214 11.968 1.00 96.00 186 LEU A C 1
ATOM 1465 O O . LEU A 1 186 ? 1.865 8.001 13.026 1.00 96.00 186 LEU A O 1
ATOM 1469 N N . LEU A 1 187 ? 1.837 8.889 10.962 1.00 96.56 187 LEU A N 1
ATOM 1470 C CA . LEU A 1 187 ? 3.194 9.438 11.046 1.00 96.56 187 LEU A CA 1
ATOM 1471 C C . LEU A 1 187 ? 3.299 10.570 12.064 1.00 96.56 187 LEU A C 1
ATOM 1473 O O . LEU A 1 187 ? 4.259 10.577 12.834 1.00 96.56 187 LEU A O 1
ATOM 1477 N N . SER A 1 188 ? 2.319 11.470 12.100 1.00 96.56 188 SER A N 1
ATOM 1478 C CA . SER A 1 188 ? 2.240 12.539 13.097 1.00 96.56 188 SER A CA 1
ATOM 1479 C C . SER A 1 188 ? 2.120 11.966 14.507 1.00 96.56 188 SER A C 1
ATOM 1481 O O . SER A 1 188 ? 2.910 12.330 15.374 1.00 96.56 188 SER A O 1
ATOM 1483 N N . ARG A 1 189 ? 1.260 10.956 14.713 1.00 96.75 189 ARG A N 1
ATOM 1484 C CA . ARG A 1 189 ? 1.133 10.265 16.006 1.00 96.75 189 ARG A CA 1
ATOM 1485 C C . ARG A 1 189 ? 2.446 9.615 16.453 1.00 96.75 189 ARG A C 1
ATOM 1487 O O . ARG A 1 189 ? 2.826 9.751 17.608 1.00 96.75 189 ARG A O 1
ATOM 1494 N N . ILE A 1 190 ? 3.169 8.938 15.553 1.00 95.12 190 ILE A N 1
ATOM 1495 C CA . ILE A 1 190 ? 4.490 8.355 15.871 1.00 95.12 190 ILE A CA 1
ATOM 1496 C C . ILE A 1 190 ? 5.521 9.447 16.193 1.00 95.12 190 ILE A C 1
ATOM 1498 O O . ILE A 1 190 ? 6.402 9.232 17.021 1.00 95.12 190 ILE A O 1
ATOM 1502 N N . ALA A 1 191 ? 5.434 10.602 15.532 1.00 94.50 191 ALA A N 1
ATOM 1503 C CA . ALA A 1 191 ? 6.313 11.740 15.776 1.00 94.50 191 ALA A CA 1
ATOM 1504 C C . ALA A 1 191 ? 5.955 12.538 17.046 1.00 94.50 191 ALA A C 1
ATOM 1506 O O . ALA A 1 191 ? 6.719 13.425 17.414 1.00 94.50 191 ALA A O 1
ATOM 1507 N N . GLY A 1 192 ? 4.834 12.227 17.708 1.00 95.06 192 GLY A N 1
ATOM 1508 C CA . GLY A 1 192 ? 4.337 12.946 18.885 1.00 95.06 192 GLY A CA 1
ATOM 1509 C C . GLY A 1 192 ? 3.524 14.208 18.569 1.00 95.06 192 GLY A C 1
ATOM 1510 O O . GLY A 1 192 ? 3.132 14.916 19.488 1.00 95.06 192 GLY A O 1
ATOM 1511 N N . ASP A 1 193 ? 3.242 14.483 17.295 1.00 96.12 193 ASP A N 1
ATOM 1512 C CA . ASP A 1 193 ? 2.437 15.626 16.854 1.00 96.12 193 ASP A CA 1
ATOM 1513 C C . ASP A 1 193 ? 0.951 15.235 16.794 1.00 96.12 193 ASP A C 1
ATOM 1515 O O . ASP A 1 193 ? 0.425 14.799 15.764 1.00 96.12 193 ASP A O 1
ATOM 1519 N N . MET A 1 194 ? 0.278 15.316 17.944 1.00 96.00 194 MET A N 1
ATOM 1520 C CA . MET A 1 194 ? -1.119 14.889 18.084 1.00 96.00 194 MET A CA 1
ATOM 1521 C C . MET A 1 194 ? -2.125 15.854 17.447 1.00 96.00 194 MET A C 1
ATOM 1523 O O . MET A 1 194 ? -3.179 15.408 16.975 1.00 96.00 194 MET A O 1
ATOM 1527 N N . ASP A 1 195 ? -1.786 17.140 17.372 1.00 94.62 195 ASP A N 1
ATOM 1528 C CA . ASP A 1 195 ? -2.620 18.160 16.737 1.00 94.62 195 ASP A CA 1
ATOM 1529 C C . ASP A 1 195 ? -2.715 17.898 15.234 1.00 94.62 195 ASP A C 1
ATOM 1531 O O . ASP A 1 195 ? -3.815 17.814 14.673 1.00 94.62 195 ASP A O 1
ATOM 1535 N N . HIS A 1 196 ? -1.573 17.658 14.580 1.00 93.81 196 HIS A N 1
ATOM 1536 C CA . HIS A 1 196 ? -1.547 17.287 13.169 1.00 93.81 196 HIS A CA 1
ATOM 1537 C C . HIS A 1 196 ? -2.160 15.901 12.931 1.00 93.81 196 HIS A C 1
ATOM 1539 O O . HIS A 1 196 ? -2.901 15.702 11.962 1.00 93.81 196 HIS A O 1
ATOM 1545 N N . ALA A 1 197 ? -1.913 14.939 13.831 1.00 94.88 197 ALA A N 1
ATOM 1546 C CA . ALA A 1 197 ? -2.491 13.600 13.724 1.00 94.88 197 ALA A CA 1
ATOM 1547 C C . ALA A 1 197 ? -4.026 13.623 13.709 1.00 94.88 197 ALA A C 1
ATOM 1549 O O . ALA A 1 197 ? -4.646 12.786 13.045 1.00 94.88 197 ALA A O 1
ATOM 1550 N N . THR A 1 198 ? -4.635 14.562 14.430 1.00 93.56 198 THR A N 1
ATOM 1551 C CA . THR A 1 198 ? -6.090 14.695 14.543 1.00 93.56 198 THR A CA 1
ATOM 1552 C C . THR A 1 198 ? -6.667 15.552 13.422 1.00 93.56 198 THR A C 1
ATOM 1554 O O . THR A 1 198 ? -7.599 15.116 12.746 1.00 93.56 198 THR A O 1
ATOM 1557 N N . SER A 1 199 ? -6.090 16.728 13.163 1.00 92.38 199 SER A N 1
ATOM 1558 C CA . SER A 1 199 ? -6.598 17.664 12.151 1.00 92.38 199 SER A CA 1
ATOM 1559 C C . SER A 1 199 ? -6.588 17.076 10.737 1.00 92.38 199 SER A C 1
ATOM 1561 O O . SER A 1 199 ? -7.550 17.262 9.992 1.00 92.38 199 SER A O 1
ATOM 1563 N N . THR A 1 200 ? -5.579 16.266 10.399 1.00 92.62 200 THR A N 1
ATOM 1564 C CA . THR A 1 200 ? -5.467 15.606 9.086 1.00 92.62 200 THR A CA 1
ATOM 1565 C C . THR A 1 200 ? -6.649 14.674 8.783 1.00 92.62 200 THR A C 1
ATOM 1567 O O . THR A 1 200 ? -7.052 14.516 7.632 1.00 92.62 200 THR A O 1
ATOM 1570 N N . LEU A 1 201 ? -7.250 14.066 9.812 1.00 90.75 201 LEU A N 1
ATOM 1571 C CA . LEU A 1 201 ? -8.402 13.172 9.654 1.00 90.75 201 LEU A CA 1
ATOM 1572 C C . LEU A 1 201 ? -9.742 13.915 9.620 1.00 90.75 201 LEU A C 1
ATOM 1574 O O . LEU A 1 201 ? -10.768 13.283 9.367 1.00 90.75 201 LEU A O 1
ATOM 1578 N N . ASN A 1 202 ? -9.762 15.221 9.886 1.00 80.31 202 ASN A N 1
ATOM 1579 C CA . ASN A 1 202 ? -10.988 16.020 9.921 1.00 80.31 202 ASN A CA 1
ATOM 1580 C C . ASN A 1 202 ? -11.407 16.536 8.540 1.00 80.31 202 ASN A C 1
ATOM 1582 O O . ASN A 1 202 ? -12.431 17.208 8.436 1.00 80.31 202 ASN A O 1
ATOM 1586 N N . SER A 1 203 ? -10.653 16.208 7.484 1.00 64.19 203 SER A N 1
ATOM 1587 C CA . SER A 1 203 ? -11.043 16.554 6.119 1.00 64.19 203 SER A CA 1
ATOM 1588 C C . SER A 1 203 ? -12.401 15.912 5.794 1.00 64.19 203 SER A C 1
ATOM 1590 O O . SER A 1 203 ? -12.526 14.681 5.857 1.00 64.19 203 SER A O 1
ATOM 1592 N N . PRO A 1 204 ? -13.442 16.713 5.508 1.00 56.44 204 PRO A N 1
ATOM 1593 C CA . PRO A 1 204 ? -14.765 16.182 5.250 1.00 56.44 204 PRO A CA 1
ATOM 1594 C C . PRO A 1 204 ? -14.734 15.356 3.966 1.00 56.44 204 PRO A C 1
ATOM 1596 O O . PRO A 1 204 ? -14.221 15.794 2.935 1.00 56.44 204 PRO A O 1
ATOM 1599 N N . VAL A 1 205 ? -15.339 14.167 4.008 1.00 59.72 205 VAL A N 1
ATOM 1600 C CA . VAL A 1 205 ? -15.767 13.507 2.772 1.00 59.72 205 VAL A CA 1
ATOM 1601 C C . VAL A 1 205 ? -16.679 14.504 2.070 1.00 59.72 205 VAL A C 1
ATOM 1603 O O . VAL A 1 205 ? -17.698 14.896 2.639 1.00 59.72 205 VAL A O 1
ATOM 1606 N N . GLN A 1 206 ? -16.281 14.970 0.885 1.00 56.25 206 GLN A N 1
ATOM 1607 C CA . GLN A 1 206 ? -17.052 15.962 0.143 1.00 56.25 206 GLN A CA 1
ATOM 1608 C C . GLN A 1 206 ? -18.511 15.498 0.033 1.00 56.25 206 GLN A C 1
ATOM 1610 O O . GLN A 1 206 ? -18.788 14.346 -0.320 1.00 56.25 206 GLN A O 1
ATOM 1615 N N . ALA A 1 207 ? -19.445 16.385 0.382 1.00 50.78 207 ALA A N 1
ATOM 1616 C CA . ALA A 1 207 ? -20.869 16.093 0.299 1.00 50.78 207 ALA A CA 1
ATOM 1617 C C . ALA A 1 207 ? -21.219 15.646 -1.133 1.00 50.78 207 ALA A C 1
ATOM 1619 O O . ALA A 1 207 ? -20.881 16.329 -2.097 1.00 50.78 207 ALA A O 1
ATOM 1620 N N . GLY A 1 208 ? -21.863 14.483 -1.271 1.00 56.56 208 GLY A N 1
ATOM 1621 C CA . GLY A 1 208 ? -22.243 13.912 -2.570 1.00 56.56 208 GLY A CA 1
ATOM 1622 C C . GLY A 1 208 ? -21.326 12.810 -3.116 1.00 56.56 208 GLY A C 1
ATOM 1623 O O . GLY A 1 208 ? -21.652 12.223 -4.148 1.00 56.56 208 GLY A O 1
ATOM 1624 N N . VAL A 1 209 ? -20.224 12.457 -2.439 1.00 68.19 209 VAL A N 1
ATOM 1625 C CA . VAL A 1 209 ? -19.433 11.273 -2.823 1.00 68.19 209 VAL A CA 1
ATOM 1626 C C . VAL A 1 209 ? -20.256 10.006 -2.583 1.00 68.19 209 VAL A C 1
ATOM 1628 O O . VAL A 1 209 ? -20.645 9.704 -1.455 1.00 68.19 209 VAL A O 1
ATOM 1631 N N . LYS A 1 210 ? -20.497 9.230 -3.647 1.00 74.44 210 LYS A N 1
ATOM 1632 C CA . LYS A 1 210 ? -21.112 7.903 -3.538 1.00 74.44 210 LYS A CA 1
ATOM 1633 C C . LYS A 1 210 ? -20.199 7.001 -2.707 1.00 74.44 210 LYS A C 1
ATOM 1635 O O . LYS A 1 210 ? -19.102 6.650 -3.138 1.00 74.44 210 LYS A O 1
ATOM 1640 N N . VAL A 1 211 ? -20.664 6.622 -1.522 1.00 84.69 211 VAL A N 1
ATOM 1641 C CA . VAL A 1 211 ? -19.928 5.734 -0.622 1.00 84.69 211 VAL A CA 1
ATOM 1642 C C . VAL A 1 211 ? -20.156 4.291 -1.071 1.00 84.69 211 VAL A C 1
ATOM 1644 O O . VAL A 1 211 ? -21.161 3.669 -0.740 1.00 84.69 211 VAL A O 1
ATOM 1647 N N . ASP A 1 212 ? -19.236 3.772 -1.883 1.00 92.62 212 ASP A N 1
ATOM 1648 C CA . ASP A 1 212 ? -19.152 2.335 -2.148 1.00 92.62 212 ASP A CA 1
ATOM 1649 C C . ASP A 1 212 ? -18.530 1.588 -0.948 1.00 92.62 212 ASP A C 1
ATOM 1651 O O . ASP A 1 212 ? -18.063 2.200 0.016 1.00 92.62 212 ASP A O 1
ATOM 1655 N N . LYS A 1 213 ? -18.511 0.251 -0.984 1.00 94.62 213 LYS A N 1
ATOM 1656 C CA . LYS A 1 213 ? -17.991 -0.571 0.127 1.00 94.62 213 LYS A CA 1
ATOM 1657 C C . LYS A 1 213 ? -16.505 -0.325 0.399 1.00 94.62 213 LYS A C 1
ATOM 1659 O O . LYS A 1 213 ? -16.047 -0.422 1.542 1.00 94.62 213 LYS A O 1
ATOM 1664 N N . ARG A 1 214 ? -15.747 0.025 -0.644 1.00 94.56 214 ARG A N 1
ATOM 1665 C CA . ARG A 1 214 ? -14.319 0.339 -0.549 1.00 94.56 214 ARG A CA 1
ATOM 1666 C C . ARG A 1 214 ? -14.096 1.672 0.161 1.00 94.56 214 ARG A C 1
ATOM 1668 O O . ARG A 1 214 ? -13.266 1.743 1.067 1.00 94.56 214 ARG A O 1
ATOM 1675 N N . MET A 1 215 ? -14.852 2.700 -0.210 1.00 93.94 215 MET A N 1
ATOM 1676 C CA . MET A 1 215 ? -14.833 4.005 0.439 1.00 93.94 215 MET A CA 1
ATOM 1677 C C . MET A 1 215 ? -15.347 3.905 1.875 1.00 93.94 215 MET A C 1
ATOM 1679 O O . MET A 1 215 ? -14.676 4.385 2.781 1.00 93.94 215 MET A O 1
ATOM 1683 N N . HIS A 1 216 ? -16.456 3.197 2.114 1.00 94.50 216 HIS A N 1
ATOM 1684 C CA . HIS A 1 216 ? -16.992 2.960 3.460 1.00 94.50 216 HIS A CA 1
ATOM 1685 C C . HIS A 1 216 ? -15.962 2.328 4.394 1.00 94.50 216 HIS A C 1
ATOM 1687 O O . HIS A 1 216 ? -15.758 2.777 5.522 1.00 94.50 216 HIS A O 1
ATOM 1693 N N . SER A 1 217 ? -15.250 1.317 3.894 1.00 95.12 217 SER A N 1
ATOM 1694 C CA . SER A 1 217 ? -14.166 0.682 4.639 1.00 95.12 217 SER A CA 1
ATOM 1695 C C . SER A 1 217 ? -13.011 1.634 4.898 1.00 95.12 217 SER A C 1
ATOM 1697 O O . SER A 1 217 ? -12.479 1.633 6.003 1.00 95.12 217 SER A O 1
ATOM 1699 N N . ALA A 1 218 ? -12.633 2.486 3.938 1.00 94.25 218 ALA A N 1
ATOM 1700 C CA . ALA A 1 218 ? -11.642 3.528 4.201 1.00 94.25 218 ALA A CA 1
ATOM 1701 C C . ALA A 1 218 ? -12.101 4.480 5.312 1.00 94.25 218 ALA A C 1
ATOM 1703 O O . ALA A 1 218 ? -11.299 4.788 6.188 1.00 94.25 218 ALA A O 1
ATOM 1704 N N . LEU A 1 219 ? -13.373 4.874 5.360 1.00 93.81 219 LEU A N 1
ATOM 1705 C CA . LEU A 1 219 ? -13.887 5.688 6.466 1.00 93.81 219 LEU A CA 1
ATOM 1706 C C . LEU A 1 219 ? -13.804 4.951 7.807 1.00 93.81 219 LEU A C 1
ATOM 1708 O O . LEU A 1 219 ? -13.372 5.545 8.792 1.00 93.81 219 LEU A O 1
ATOM 1712 N N . GLY A 1 220 ? -14.089 3.647 7.837 1.00 95.19 220 GLY A N 1
ATOM 1713 C CA . GLY A 1 220 ? -13.867 2.816 9.024 1.00 95.19 220 GLY A CA 1
ATOM 1714 C C . GLY A 1 220 ? -12.396 2.746 9.446 1.00 95.19 220 GLY A C 1
ATOM 1715 O O . GLY A 1 220 ? -12.074 2.856 10.629 1.00 95.19 220 GLY A O 1
ATOM 1716 N N . GLN A 1 221 ? -11.465 2.662 8.491 1.00 95.06 221 GLN A N 1
ATOM 1717 C CA . GLN A 1 221 ? -10.028 2.752 8.776 1.00 95.06 221 GLN A CA 1
ATOM 1718 C C . GLN A 1 221 ? -9.625 4.136 9.310 1.00 95.06 221 GLN A C 1
ATOM 1720 O O . GLN A 1 221 ? -8.761 4.217 10.184 1.00 95.06 221 GLN A O 1
ATOM 1725 N N . ALA A 1 222 ? -10.255 5.219 8.845 1.00 95.19 222 ALA A N 1
ATOM 1726 C CA . ALA A 1 222 ? -10.058 6.557 9.402 1.00 95.19 222 ALA A CA 1
ATOM 1727 C C . ALA A 1 222 ? -10.587 6.649 10.842 1.00 95.19 222 ALA A C 1
ATOM 1729 O O . ALA A 1 222 ? -9.891 7.174 11.709 1.00 95.19 222 ALA A O 1
ATOM 1730 N N . THR A 1 223 ? -11.752 6.065 11.134 1.00 95.88 223 THR A N 1
ATOM 1731 C CA . THR A 1 223 ? -12.282 5.935 12.501 1.00 95.88 223 THR A CA 1
ATOM 1732 C C . THR A 1 223 ? -11.326 5.165 13.410 1.00 95.88 223 THR A C 1
ATOM 1734 O O . THR A 1 223 ? -11.050 5.608 14.523 1.00 95.88 223 THR A O 1
ATOM 1737 N N . ILE A 1 224 ? -10.718 4.082 12.917 1.00 97.06 224 ILE A N 1
ATOM 1738 C CA . ILE A 1 224 ? -9.657 3.365 13.636 1.00 97.06 224 ILE A CA 1
ATOM 1739 C C . ILE A 1 224 ? -8.456 4.280 13.931 1.00 97.06 224 ILE A C 1
ATOM 1741 O O . ILE A 1 224 ? -7.912 4.226 15.032 1.00 97.06 224 ILE A O 1
ATOM 1745 N N . GLN A 1 225 ? -8.025 5.128 12.989 1.00 97.06 225 GLN A N 1
ATOM 1746 C CA . GLN A 1 225 ? -6.933 6.077 13.252 1.00 97.06 225 GLN A CA 1
ATOM 1747 C C . GLN A 1 225 ? -7.314 7.128 14.302 1.00 97.06 225 GLN A C 1
ATOM 1749 O O . GLN A 1 225 ? -6.488 7.420 15.163 1.00 97.06 225 GLN A O 1
ATOM 1754 N N . ARG A 1 226 ? -8.555 7.638 14.288 1.00 96.56 226 ARG A N 1
ATOM 1755 C CA . ARG A 1 226 ? -9.058 8.551 15.332 1.00 96.56 226 ARG A CA 1
ATOM 1756 C C . ARG A 1 226 ? -9.067 7.874 16.702 1.00 96.56 226 ARG A C 1
ATOM 1758 O O . ARG A 1 226 ? -8.526 8.426 17.649 1.00 96.56 226 ARG A O 1
ATOM 1765 N N . SER A 1 227 ? -9.570 6.641 16.782 1.00 97.69 227 SER A N 1
ATOM 1766 C CA . SER A 1 227 ? -9.540 5.845 18.016 1.00 97.69 227 SER A CA 1
ATOM 1767 C C . SER A 1 227 ? -8.107 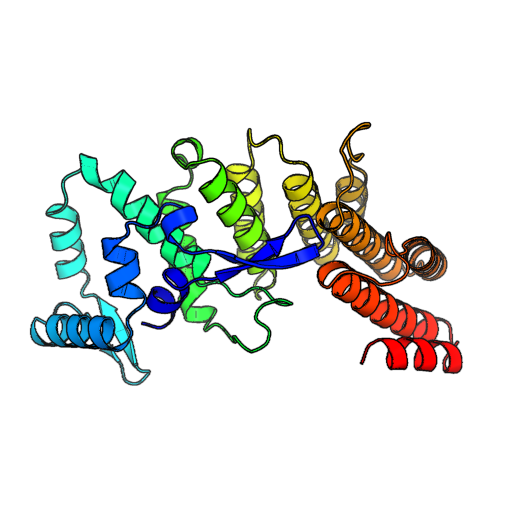5.643 18.529 1.00 97.69 227 SER A C 1
ATOM 1769 O O . SER A 1 227 ? -7.833 5.837 19.709 1.00 97.69 227 SER A O 1
ATOM 1771 N N . LEU A 1 228 ? -7.150 5.351 17.641 1.00 97.75 228 LEU A N 1
ATOM 1772 C CA . LEU A 1 228 ? -5.734 5.248 18.006 1.00 97.75 228 LEU A CA 1
ATOM 1773 C C . LEU A 1 228 ? -5.131 6.577 18.489 1.00 97.75 228 LEU A C 1
ATOM 1775 O O . LEU A 1 228 ? -4.238 6.542 19.334 1.00 97.75 228 LEU A O 1
ATOM 1779 N N . ASN A 1 229 ? -5.593 7.726 17.982 1.00 97.50 229 ASN A N 1
ATOM 1780 C CA . ASN A 1 229 ? -5.191 9.030 18.513 1.00 97.50 229 ASN A CA 1
ATOM 1781 C C . ASN A 1 229 ? -5.712 9.228 19.941 1.00 97.50 229 ASN A C 1
ATOM 1783 O O . ASN A 1 229 ? -4.935 9.618 20.803 1.00 97.50 229 ASN A O 1
ATOM 1787 N N . CYS A 1 230 ? -6.979 8.895 20.204 1.00 96.94 230 CYS A N 1
ATOM 1788 C CA . CYS A 1 230 ? -7.565 8.956 21.545 1.00 96.94 230 CYS A CA 1
ATOM 1789 C C . CYS A 1 230 ? -6.818 8.042 22.532 1.00 96.94 230 CYS A C 1
ATOM 1791 O O . CYS A 1 230 ? -6.444 8.482 23.613 1.00 96.94 230 CYS A O 1
ATOM 1793 N N . ILE A 1 231 ? -6.484 6.807 22.129 1.00 96.62 231 ILE A N 1
ATOM 1794 C CA . ILE A 1 231 ? -5.676 5.887 22.953 1.00 96.62 231 ILE A CA 1
ATOM 1795 C C . ILE A 1 231 ? -4.304 6.488 23.297 1.00 96.62 231 ILE A C 1
ATOM 1797 O O . ILE A 1 231 ? -3.814 6.279 24.402 1.00 96.62 231 ILE A O 1
ATOM 1801 N N . GLN A 1 232 ? -3.672 7.213 22.367 1.00 96.25 232 GLN A N 1
ATOM 1802 C CA . GLN A 1 232 ? -2.354 7.822 22.582 1.00 96.25 232 GLN A CA 1
ATOM 1803 C C . GLN A 1 232 ? -2.365 8.906 23.671 1.00 96.25 232 GLN A C 1
ATOM 1805 O O . GLN A 1 232 ? -1.336 9.123 24.304 1.00 96.25 232 GLN A O 1
ATOM 1810 N N . VAL A 1 233 ? -3.509 9.562 23.883 1.00 95.94 233 VAL A N 1
ATOM 1811 C CA . VAL A 1 233 ? -3.725 10.579 24.928 1.00 95.94 233 VAL A CA 1
ATOM 1812 C C . VAL A 1 233 ? -4.559 10.045 26.098 1.00 95.94 233 VAL A C 1
ATOM 1814 O O . VAL A 1 233 ? -5.118 10.822 26.861 1.00 95.94 233 VAL A O 1
ATOM 1817 N N . GLU A 1 234 ? -4.652 8.717 26.224 1.00 95.56 234 GLU A N 1
ATOM 1818 C CA . GLU A 1 234 ? -5.359 8.006 27.300 1.00 95.56 234 GLU A CA 1
ATOM 1819 C C . GLU A 1 234 ? -6.880 8.250 27.371 1.00 95.56 234 GLU A C 1
ATOM 1821 O O . GLU A 1 234 ? -7.538 7.839 28.325 1.00 95.56 234 GLU A O 1
ATOM 1826 N N . ASP A 1 235 ? -7.483 8.810 26.319 1.00 97.31 235 ASP A N 1
ATOM 1827 C CA . ASP A 1 235 ? -8.936 8.955 26.199 1.00 97.31 235 ASP A CA 1
ATOM 1828 C C . ASP A 1 235 ? -9.576 7.659 25.676 1.00 97.31 235 ASP A C 1
ATOM 1830 O O . ASP A 1 235 ? -9.968 7.512 24.513 1.00 97.31 235 ASP A O 1
ATOM 1834 N N . LEU A 1 236 ? -9.624 6.659 26.554 1.00 97.62 236 LEU A N 1
ATOM 1835 C CA . LEU A 1 236 ? -10.128 5.325 26.232 1.00 97.62 236 LEU A CA 1
ATOM 1836 C C . LEU A 1 236 ? -11.645 5.292 25.997 1.00 97.62 236 LEU A C 1
ATOM 1838 O O . LEU A 1 236 ? -12.115 4.456 25.221 1.00 97.62 236 LEU A O 1
ATOM 1842 N N . SER A 1 237 ? -12.397 6.193 26.631 1.00 96.62 237 SER A N 1
ATOM 1843 C CA . SER A 1 237 ? -13.851 6.293 26.480 1.00 96.62 237 SER A CA 1
ATOM 1844 C C . SER A 1 237 ? -14.215 6.735 25.065 1.00 96.62 237 SER A C 1
ATOM 1846 O O . SER A 1 237 ? -14.889 5.991 24.349 1.00 96.62 237 SER A O 1
ATOM 1848 N N . THR A 1 238 ? -13.663 7.862 24.603 1.00 97.12 238 THR A N 1
ATOM 1849 C CA . THR A 1 238 ? -13.883 8.338 23.229 1.00 97.12 238 THR A CA 1
ATOM 1850 C C . THR A 1 238 ? -13.327 7.347 22.209 1.00 97.12 238 THR A C 1
ATOM 1852 O O . THR A 1 238 ? -13.952 7.085 21.179 1.00 97.12 238 THR A O 1
ATOM 1855 N N . ALA A 1 239 ? -12.174 6.724 22.495 1.00 97.62 239 ALA A N 1
ATOM 1856 C CA . ALA A 1 239 ? -11.603 5.701 21.623 1.00 97.62 239 ALA A CA 1
ATOM 1857 C C . ALA A 1 239 ? -12.556 4.520 21.395 1.00 97.62 239 ALA A C 1
ATOM 1859 O O . ALA A 1 239 ? -12.623 4.009 20.273 1.00 97.62 239 ALA A O 1
ATOM 1860 N N . LYS A 1 240 ? -13.266 4.082 22.443 1.00 97.94 240 LYS A N 1
ATOM 1861 C CA . LYS A 1 240 ? -14.265 3.011 22.379 1.00 97.94 240 LYS A CA 1
ATOM 1862 C C . LYS A 1 240 ? -15.508 3.462 21.613 1.00 97.94 240 LYS A C 1
ATOM 1864 O O . LYS A 1 240 ? -15.915 2.772 20.685 1.00 97.94 240 LYS A O 1
ATOM 1869 N N . GLU A 1 241 ? -16.065 4.623 21.952 1.00 97.31 241 GLU A N 1
ATOM 1870 C CA . GLU A 1 241 ? -17.268 5.161 21.302 1.00 97.31 241 GLU A CA 1
ATOM 1871 C C . GLU A 1 241 ? -17.092 5.307 19.789 1.00 97.31 241 GLU A C 1
ATOM 1873 O O . GLU A 1 241 ? -17.958 4.892 19.020 1.00 97.31 241 GLU A O 1
ATOM 1878 N N . LEU A 1 242 ? -15.940 5.820 19.346 1.00 96.25 242 LEU A N 1
ATOM 1879 C CA . LEU A 1 242 ? -15.608 5.917 17.924 1.00 96.25 242 LEU A CA 1
ATOM 1880 C C . LEU A 1 242 ? -15.670 4.554 17.222 1.00 96.25 242 LEU A C 1
ATOM 1882 O O . LEU A 1 242 ? -16.172 4.455 16.104 1.00 96.25 242 LEU A O 1
ATOM 1886 N N . LEU A 1 243 ? -15.149 3.504 17.859 1.00 96.88 243 LEU A N 1
ATOM 1887 C CA . LEU A 1 243 ? -15.126 2.157 17.290 1.00 96.88 243 LEU A CA 1
ATOM 1888 C C . LEU A 1 243 ? -16.516 1.512 17.249 1.00 96.88 243 LEU A C 1
ATOM 1890 O O . LEU A 1 243 ? -16.806 0.803 16.288 1.00 96.88 243 LEU A O 1
ATOM 1894 N N . ASP A 1 244 ? -17.363 1.783 18.241 1.00 95.25 244 ASP A N 1
ATOM 1895 C CA . ASP A 1 244 ? -18.731 1.256 18.313 1.00 95.25 244 ASP A CA 1
ATOM 1896 C C . ASP A 1 244 ? -19.673 1.905 17.278 1.00 95.25 244 ASP A C 1
ATOM 1898 O O . ASP A 1 244 ? -20.663 1.298 16.871 1.00 95.25 244 ASP A O 1
ATOM 1902 N N . GLN A 1 245 ? -19.366 3.121 16.813 1.00 93.19 245 GLN A N 1
ATOM 1903 C CA . GLN A 1 245 ? -20.192 3.852 15.841 1.00 93.19 245 GLN A CA 1
ATOM 1904 C C . GLN A 1 245 ? -20.083 3.328 14.403 1.00 93.19 245 GLN A C 1
ATOM 1906 O O . GLN A 1 245 ? -21.009 3.510 13.609 1.00 93.19 245 GLN A O 1
ATOM 1911 N N . TRP A 1 246 ? -18.957 2.716 14.024 1.00 94.50 246 TRP A N 1
ATOM 1912 C CA . TRP A 1 246 ? -18.778 2.233 12.656 1.00 94.50 246 TRP A CA 1
ATOM 1913 C C . TRP A 1 246 ? -19.325 0.812 12.500 1.00 94.50 246 TRP A C 1
ATOM 1915 O O . TRP A 1 246 ? -18.888 -0.114 13.181 1.00 94.50 246 TRP A O 1
ATOM 1925 N N . THR A 1 247 ? -20.233 0.624 11.542 1.00 94.38 247 THR A N 1
ATOM 1926 C CA . THR A 1 247 ? -20.795 -0.684 11.183 1.00 94.38 247 THR A CA 1
ATOM 1927 C C . THR A 1 247 ? -20.701 -0.924 9.671 1.00 94.38 247 THR A C 1
ATOM 1929 O O . THR A 1 247 ? -20.715 0.041 8.900 1.00 94.38 247 THR A O 1
ATOM 1932 N N . PRO A 1 248 ? -20.563 -2.182 9.211 1.00 94.81 248 PRO A N 1
ATOM 1933 C CA . PRO A 1 248 ? -20.601 -2.525 7.785 1.00 94.81 248 PRO A CA 1
ATOM 1934 C C . PRO A 1 248 ? -21.910 -2.087 7.109 1.00 94.81 248 PRO A C 1
ATOM 1936 O O . PRO A 1 248 ? -22.950 -2.026 7.759 1.00 94.81 248 PRO A O 1
ATOM 1939 N N . LEU A 1 249 ? -21.883 -1.813 5.799 1.00 93.00 249 LEU A N 1
ATOM 1940 C CA . LEU A 1 249 ? -23.071 -1.329 5.069 1.00 93.00 249 LEU A CA 1
ATOM 1941 C C . LEU A 1 249 ? -24.189 -2.371 4.936 1.00 93.00 249 LEU A C 1
ATOM 1943 O O . LEU A 1 249 ? -25.348 -2.011 4.747 1.00 93.00 249 LEU A O 1
ATOM 1947 N N . GLY A 1 250 ? -23.839 -3.656 4.945 1.00 89.69 250 GLY A N 1
ATOM 1948 C CA . GLY A 1 250 ? -24.777 -4.764 4.790 1.00 89.69 250 GLY A CA 1
ATOM 1949 C C . GLY A 1 250 ? -24.775 -5.688 5.999 1.00 89.69 250 GLY A C 1
ATOM 1950 O O . GLY A 1 250 ? -23.871 -5.637 6.829 1.00 89.69 250 GLY A O 1
ATOM 1951 N N . GLN A 1 251 ? -25.773 -6.575 6.053 1.00 88.50 251 GLN A N 1
ATOM 1952 C CA . GLN A 1 251 ? -25.860 -7.622 7.076 1.00 88.50 251 GLN A CA 1
ATOM 1953 C C . GLN A 1 251 ? -24.624 -8.535 7.061 1.00 88.50 251 GLN A C 1
ATOM 1955 O O . GLN A 1 251 ? -24.090 -8.864 8.114 1.00 88.50 251 GLN A O 1
ATOM 1960 N N . GLU A 1 252 ? -24.153 -8.884 5.861 1.00 92.75 252 GLU A N 1
ATOM 1961 C CA . GLU A 1 252 ? -22.901 -9.609 5.640 1.00 92.75 252 GLU A CA 1
ATOM 1962 C C . GLU A 1 252 ? -21.802 -8.623 5.194 1.00 92.75 252 GLU A C 1
ATOM 1964 O O . GLU A 1 252 ? -21.928 -8.006 4.123 1.00 92.75 252 GLU A O 1
ATOM 1969 N N . PRO A 1 253 ? -20.718 -8.448 5.976 1.00 94.31 253 PRO A N 1
ATOM 1970 C CA . PRO A 1 253 ? -19.623 -7.552 5.616 1.00 94.31 253 PRO A CA 1
ATOM 1971 C C . PRO A 1 253 ? -18.860 -8.071 4.390 1.00 94.31 253 PRO A C 1
ATOM 1973 O O . PRO A 1 253 ? -18.517 -9.253 4.307 1.00 94.31 253 PRO A O 1
ATOM 1976 N N . SER A 1 254 ? -18.525 -7.185 3.447 1.00 96.31 254 SER A N 1
ATOM 1977 C CA . SER A 1 254 ? -17.608 -7.531 2.347 1.00 96.31 254 SER A CA 1
ATOM 1978 C C . SER A 1 254 ? -16.194 -7.837 2.842 1.00 96.31 254 SER A C 1
ATOM 1980 O O . SER A 1 254 ? -15.836 -7.476 3.959 1.00 96.31 254 SER A O 1
ATOM 1982 N N . LEU A 1 255 ? -15.353 -8.460 2.009 1.00 95.75 255 LEU A N 1
ATOM 1983 C CA . LEU A 1 255 ? -14.000 -8.872 2.413 1.00 95.75 255 LEU A CA 1
ATOM 1984 C C . LEU A 1 255 ? -13.161 -7.703 2.957 1.00 95.75 255 LEU A C 1
ATOM 1986 O O . LEU A 1 255 ? -12.486 -7.847 3.974 1.00 95.75 255 LEU A O 1
ATOM 1990 N N . ILE A 1 256 ? -13.233 -6.523 2.336 1.00 95.75 256 ILE A N 1
ATOM 1991 C CA . ILE A 1 256 ? -12.535 -5.334 2.848 1.00 95.75 256 ILE A CA 1
ATOM 1992 C C . ILE A 1 256 ? -13.152 -4.802 4.158 1.00 95.75 256 ILE A C 1
ATOM 1994 O O . ILE A 1 256 ? -12.427 -4.330 5.036 1.00 95.75 256 ILE A O 1
ATOM 1998 N N . GLU A 1 257 ? -14.472 -4.910 4.334 1.00 96.19 257 GLU A N 1
ATOM 1999 C CA . GLU A 1 257 ? -15.147 -4.532 5.582 1.00 96.19 257 GLU A CA 1
ATOM 2000 C C . GLU A 1 257 ? -14.795 -5.507 6.710 1.00 96.19 257 GLU A C 1
ATOM 2002 O O . GLU A 1 257 ? -14.579 -5.061 7.833 1.00 96.19 257 GLU A O 1
ATOM 2007 N N . GLN A 1 258 ? -14.639 -6.803 6.418 1.00 95.88 258 GLN A N 1
ATOM 2008 C CA . GLN A 1 258 ? -14.187 -7.811 7.384 1.00 95.88 258 GLN A CA 1
ATOM 2009 C C . GLN A 1 258 ? -12.809 -7.464 7.954 1.00 95.88 258 GLN A C 1
ATOM 2011 O O . GLN A 1 258 ? -12.600 -7.588 9.158 1.00 95.88 258 GLN A O 1
ATOM 2016 N N . VAL A 1 259 ? -11.889 -6.936 7.134 1.00 95.12 259 VAL A N 1
ATOM 2017 C CA . VAL A 1 259 ? -10.595 -6.422 7.622 1.00 95.12 259 VAL A CA 1
ATOM 2018 C C . VAL A 1 259 ? -10.796 -5.281 8.624 1.00 95.12 259 VAL A C 1
ATOM 2020 O O . VAL A 1 259 ? -10.090 -5.203 9.632 1.00 95.12 259 VAL A O 1
ATOM 2023 N N . THR A 1 260 ? -11.754 -4.389 8.372 1.00 95.56 260 THR A N 1
ATOM 2024 C CA . THR A 1 260 ? -12.095 -3.294 9.291 1.00 95.56 260 THR A CA 1
ATOM 2025 C C . THR A 1 260 ? -12.709 -3.827 10.585 1.00 95.56 260 THR A C 1
ATOM 2027 O O . THR A 1 260 ? -12.205 -3.494 11.653 1.00 95.56 260 THR A O 1
ATOM 2030 N N . VAL A 1 261 ? -13.698 -4.722 10.503 1.00 96.44 261 VAL A N 1
ATOM 2031 C CA . VAL A 1 261 ? -14.342 -5.375 11.659 1.00 96.44 261 VAL A CA 1
ATOM 2032 C C . VAL A 1 261 ? -13.316 -6.097 12.534 1.00 96.44 261 VAL A C 1
ATOM 2034 O O . VAL A 1 261 ? -13.270 -5.877 13.745 1.00 96.44 261 VAL A O 1
ATOM 2037 N N . PHE A 1 262 ? -12.438 -6.894 11.920 1.00 95.75 262 PHE A N 1
ATOM 2038 C CA . PHE A 1 262 ? -11.347 -7.587 12.604 1.00 95.75 262 PHE A CA 1
ATOM 2039 C C . PHE A 1 262 ? -10.478 -6.610 13.410 1.00 95.75 262 PHE A C 1
ATOM 2041 O O . PHE A 1 262 ? -10.231 -6.809 14.602 1.00 95.75 262 PHE A O 1
ATOM 2048 N N . ARG A 1 263 ? -10.039 -5.510 12.781 1.00 96.19 263 ARG A N 1
ATOM 2049 C CA . ARG A 1 263 ? -9.209 -4.495 13.447 1.00 96.19 263 ARG A CA 1
ATOM 2050 C C . ARG A 1 263 ? -9.959 -3.771 14.563 1.00 96.19 263 ARG A C 1
ATOM 2052 O O . ARG A 1 263 ? -9.352 -3.486 15.593 1.00 96.19 263 ARG A O 1
ATOM 2059 N N . THR A 1 264 ? -11.241 -3.481 14.365 1.00 97.19 264 THR A N 1
ATOM 2060 C CA . THR A 1 264 ? -12.105 -2.862 15.374 1.00 97.19 264 THR A CA 1
ATOM 2061 C C . THR A 1 264 ? -12.196 -3.741 16.615 1.00 97.19 264 THR A C 1
ATOM 2063 O O . THR A 1 264 ? -11.923 -3.271 17.716 1.00 97.19 264 THR A O 1
ATOM 2066 N N . HIS A 1 265 ? -12.476 -5.036 16.458 1.00 97.62 265 HIS A N 1
ATOM 2067 C CA . HIS A 1 265 ? -12.540 -5.968 17.583 1.00 97.62 265 HIS A CA 1
ATOM 2068 C C . HIS A 1 265 ? -11.197 -6.150 18.296 1.00 97.62 265 HIS A C 1
ATOM 2070 O O . HIS A 1 265 ? -11.163 -6.170 19.526 1.00 97.62 265 HIS A O 1
ATOM 2076 N N . LEU A 1 266 ? -10.083 -6.187 17.560 1.00 96.88 266 LEU A N 1
ATOM 2077 C CA . LEU A 1 266 ? -8.749 -6.209 18.163 1.00 96.88 266 LEU A CA 1
ATOM 2078 C C . LEU A 1 266 ? -8.514 -4.988 19.076 1.00 96.88 266 LEU A C 1
ATOM 2080 O O . LEU A 1 266 ? -7.991 -5.123 20.185 1.00 96.88 266 LEU A O 1
ATOM 2084 N N . LEU A 1 267 ? -8.892 -3.792 18.615 1.00 97.56 267 LEU A N 1
ATOM 2085 C CA . LEU A 1 267 ? -8.712 -2.553 19.373 1.00 97.56 267 LEU A CA 1
ATOM 2086 C C . LEU A 1 267 ? -9.681 -2.437 20.546 1.00 97.56 267 LEU A C 1
ATOM 2088 O O . LEU A 1 267 ? -9.233 -2.093 21.636 1.00 97.56 267 LEU A O 1
ATOM 2092 N N . LEU A 1 268 ? -10.956 -2.788 20.364 1.00 97.94 268 LEU A N 1
ATOM 2093 C CA . LEU A 1 268 ? -11.933 -2.843 21.454 1.00 97.94 268 LEU A CA 1
ATOM 2094 C C . LEU A 1 268 ? -11.469 -3.793 22.558 1.00 97.94 268 LEU A C 1
ATOM 2096 O O . LEU A 1 268 ? -11.447 -3.409 23.723 1.00 97.94 268 LEU A O 1
ATOM 2100 N N . GLY A 1 269 ? -10.989 -4.986 22.194 1.00 97.31 269 GLY A N 1
ATOM 2101 C CA . GLY A 1 269 ? -10.400 -5.922 23.148 1.00 97.31 269 GLY A CA 1
ATOM 2102 C C . GLY A 1 269 ? -9.253 -5.291 23.946 1.00 97.31 269 GLY A C 1
ATOM 2103 O O . GLY A 1 269 ? -9.208 -5.395 25.173 1.00 97.31 269 GLY A O 1
ATOM 2104 N N . LYS A 1 270 ? -8.344 -4.573 23.273 1.00 96.75 270 LYS A N 1
ATOM 2105 C CA . LYS A 1 270 ? -7.232 -3.869 23.931 1.00 96.75 270 LYS A CA 1
ATOM 2106 C C . LYS A 1 270 ? -7.710 -2.747 24.863 1.00 96.75 270 LYS A C 1
ATOM 2108 O O . LYS A 1 270 ? -7.190 -2.652 25.972 1.00 96.75 270 LYS A O 1
ATOM 2113 N N . ILE A 1 271 ? -8.663 -1.924 24.427 1.00 97.75 271 ILE A N 1
ATOM 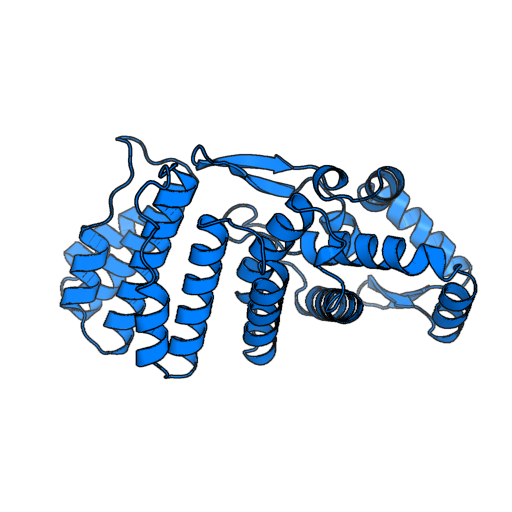2114 C CA . ILE A 1 271 ? -9.219 -0.807 25.206 1.00 97.75 271 ILE A CA 1
ATOM 2115 C C . ILE A 1 271 ? -9.924 -1.331 26.459 1.00 97.75 271 ILE A C 1
ATOM 2117 O O . ILE A 1 271 ? -9.610 -0.897 27.561 1.00 97.75 271 ILE A O 1
ATOM 2121 N N . LEU A 1 272 ? -10.806 -2.322 26.313 1.00 97.69 272 LEU A N 1
ATOM 2122 C CA . LEU A 1 272 ? -11.551 -2.918 27.426 1.00 97.69 272 LEU A CA 1
ATOM 2123 C C . LEU A 1 272 ? -10.624 -3.533 28.473 1.00 97.69 272 LEU A C 1
ATOM 2125 O O . LEU A 1 272 ? -10.857 -3.395 29.669 1.00 97.69 272 LEU A O 1
ATOM 2129 N N . ARG A 1 273 ? -9.511 -4.132 28.036 1.00 96.62 273 ARG A N 1
ATOM 2130 C CA . ARG A 1 273 ? -8.477 -4.617 28.953 1.00 96.62 273 ARG A CA 1
ATOM 2131 C C . ARG A 1 273 ? -7.859 -3.487 29.780 1.00 96.62 273 ARG A C 1
ATOM 2133 O O . ARG A 1 273 ? -7.608 -3.689 30.961 1.00 96.62 273 ARG A O 1
ATOM 2140 N N . PHE A 1 274 ? -7.603 -2.322 29.184 1.00 95.25 274 PHE A N 1
ATOM 2141 C CA . PHE A 1 274 ? -7.099 -1.157 29.922 1.00 95.25 274 PHE A CA 1
ATOM 2142 C C . PHE A 1 274 ? -8.143 -0.556 30.869 1.00 95.25 274 PHE A C 1
ATOM 2144 O O . PHE A 1 274 ? -7.773 -0.026 31.908 1.00 95.25 274 PHE A O 1
ATOM 2151 N N . LEU A 1 275 ? -9.430 -0.701 30.550 1.00 95.75 275 LEU A N 1
ATOM 2152 C CA . LEU A 1 275 ? -10.544 -0.302 31.414 1.00 95.75 275 LEU A CA 1
ATOM 2153 C C . LEU A 1 275 ? -10.871 -1.330 32.519 1.00 95.75 275 LEU A C 1
ATOM 2155 O O . LEU A 1 275 ? -11.751 -1.082 33.335 1.00 95.75 275 LEU A O 1
ATOM 2159 N N . GLY A 1 276 ? -10.198 -2.487 32.553 1.00 96.44 276 GLY A N 1
ATOM 2160 C CA . GLY A 1 276 ? -10.465 -3.564 33.518 1.00 96.44 276 GLY A CA 1
ATOM 2161 C C . GLY A 1 276 ? -11.647 -4.481 33.164 1.00 96.44 276 GLY A C 1
ATOM 2162 O O . GLY A 1 276 ? -11.957 -5.398 33.921 1.00 96.44 276 GLY A O 1
ATOM 2163 N N . ALA A 1 277 ? -12.277 -4.298 32.001 1.00 97.12 277 ALA A N 1
ATOM 2164 C CA . ALA A 1 277 ? -13.390 -5.110 31.506 1.00 97.12 277 ALA A CA 1
ATOM 2165 C C . ALA A 1 277 ? -12.884 -6.380 30.788 1.00 97.12 277 ALA A C 1
ATOM 2167 O O . ALA A 1 277 ? -12.975 -6.529 29.565 1.00 97.12 277 ALA A O 1
ATOM 2168 N N . PHE A 1 278 ? -12.274 -7.297 31.544 1.00 96.94 278 PHE A N 1
ATOM 2169 C CA . PHE A 1 278 ? -11.568 -8.456 30.981 1.00 96.94 278 PHE A CA 1
ATOM 2170 C C . PHE A 1 278 ? -12.478 -9.463 30.259 1.00 96.94 278 PHE A C 1
ATOM 2172 O O . PHE A 1 278 ? -12.078 -10.000 29.226 1.00 96.94 278 PHE A O 1
ATOM 2179 N N . GLU A 1 279 ? -13.690 -9.712 30.756 1.00 97.81 279 GLU A N 1
ATOM 2180 C CA . GLU A 1 279 ? -14.631 -10.650 30.123 1.00 97.81 279 GLU A CA 1
ATOM 2181 C C . GLU A 1 279 ? -15.083 -10.145 28.747 1.00 97.81 279 GLU A C 1
ATOM 2183 O O . GLU A 1 279 ? -14.997 -10.857 27.746 1.00 97.81 279 GLU A O 1
ATOM 2188 N N . GLU A 1 280 ? -15.463 -8.871 28.667 1.00 97.19 280 GLU A N 1
ATOM 2189 C CA . GLU A 1 280 ? -15.844 -8.205 27.418 1.00 97.19 280 GLU A CA 1
ATOM 2190 C C . GLU A 1 280 ? -14.658 -8.127 26.446 1.00 97.19 280 GLU A C 1
ATOM 2192 O O . GLU A 1 280 ? -14.802 -8.377 25.245 1.00 97.19 280 GLU A O 1
ATOM 2197 N N . SER A 1 281 ? -13.457 -7.851 26.969 1.00 97.38 281 SER A N 1
ATOM 2198 C CA . SER A 1 281 ? -12.215 -7.887 26.194 1.00 97.38 281 SER A CA 1
ATOM 2199 C C . SER A 1 281 ? -12.026 -9.245 25.514 1.00 97.38 281 SER A C 1
ATOM 2201 O O . SER A 1 281 ? -11.777 -9.296 24.307 1.00 97.38 281 SER A O 1
ATOM 2203 N N . LEU A 1 282 ? -12.204 -10.350 26.249 1.00 96.75 282 LEU A N 1
ATOM 2204 C CA . LEU A 1 282 ? -12.081 -11.704 25.704 1.00 96.75 282 LEU A CA 1
ATOM 2205 C C . LEU A 1 282 ? -13.115 -11.982 24.610 1.00 96.75 282 LEU A C 1
ATOM 2207 O O . LEU A 1 282 ? -12.757 -12.573 23.589 1.00 96.75 282 LEU A O 1
ATOM 2211 N N . VAL A 1 283 ? -14.359 -11.520 24.774 1.00 97.25 283 VAL A N 1
ATOM 2212 C CA . VAL A 1 283 ? -15.400 -11.645 23.740 1.00 97.25 283 VAL A CA 1
ATOM 2213 C C . VAL A 1 283 ? -14.959 -10.966 22.443 1.00 97.25 283 VAL A C 1
ATOM 2215 O O . VAL A 1 283 ? -15.060 -11.560 21.368 1.00 97.25 283 VAL A O 1
ATOM 2218 N N . HIS A 1 284 ? -14.424 -9.746 22.519 1.00 97.06 284 HIS A N 1
ATOM 2219 C CA . HIS A 1 284 ? -13.929 -9.037 21.339 1.00 97.06 284 HIS A CA 1
ATOM 2220 C C . HIS A 1 284 ? -12.696 -9.699 20.720 1.00 97.06 284 HIS A C 1
ATOM 2222 O O . HIS A 1 284 ? -12.639 -9.861 19.503 1.00 97.06 284 HIS A O 1
ATOM 2228 N N . LEU A 1 285 ? -11.737 -10.147 21.531 1.00 94.25 285 LEU A N 1
ATOM 2229 C CA . LEU A 1 285 ? -10.562 -10.862 21.029 1.00 94.25 285 LEU A CA 1
ATOM 2230 C C . LEU A 1 285 ? -10.931 -12.208 20.387 1.00 94.25 285 LEU A C 1
ATOM 2232 O O . LEU A 1 285 ? -10.274 -12.620 19.436 1.00 94.25 285 LEU A O 1
ATOM 2236 N N . GLY A 1 286 ? -11.991 -12.872 20.857 1.00 94.25 286 GLY A N 1
ATOM 2237 C CA . GLY A 1 286 ? -12.539 -14.081 20.238 1.00 94.25 286 GLY A CA 1
ATOM 2238 C C . GLY A 1 286 ? -13.126 -13.836 18.846 1.00 94.25 286 GLY A C 1
ATOM 2239 O O . GLY A 1 286 ? -12.986 -14.687 17.975 1.00 94.25 286 GLY A O 1
ATOM 2240 N N . LYS A 1 287 ? -13.713 -12.654 18.614 1.00 92.38 287 LYS A N 1
ATOM 2241 C CA . LYS A 1 287 ? -14.218 -12.213 17.298 1.00 92.38 287 LYS A CA 1
ATOM 2242 C C . LYS A 1 287 ? -13.113 -11.732 16.346 1.00 92.38 287 LYS A C 1
ATOM 2244 O O . LYS A 1 287 ? -13.380 -11.512 15.171 1.00 92.38 287 LYS A O 1
ATOM 2249 N N . ALA A 1 288 ? -11.895 -11.533 16.850 1.00 86.06 288 ALA A N 1
ATOM 2250 C CA . ALA A 1 288 ? -10.722 -11.106 16.087 1.00 86.06 288 ALA A CA 1
ATOM 2251 C C . ALA A 1 288 ? -9.739 -12.269 15.841 1.00 86.06 288 ALA A C 1
ATOM 2253 O O . ALA A 1 288 ? -8.525 -12.064 15.876 1.00 86.06 288 ALA A O 1
ATOM 2254 N N . ARG A 1 289 ? -10.254 -13.489 15.651 1.00 69.25 289 ARG A N 1
ATOM 2255 C CA . ARG A 1 289 ? -9.474 -14.690 15.320 1.00 69.25 289 ARG A CA 1
ATOM 2256 C C . ARG A 1 289 ? -9.709 -15.126 13.886 1.00 69.25 289 ARG A C 1
ATOM 2258 O O . ARG A 1 289 ? -10.846 -14.941 13.407 1.00 69.25 289 ARG A O 1
#

Sequence (289 aa):
MDLLSRGAAPRKRWTTLGGIEEVDAVHTGLAPELRSLLSDDKRLESVFDGLGLSSVVSRDHDQNYTLDETIASHARESVPAEDFPFWRCQALIVSYRAIPWKYIEPHSTPSTKLFLPHLKHALQACQDKYDTLSSSTRIDLVLTLVEASRFPNMAWKRFAISQAEIASCGLAHPYLDCRIAQSQSLLSRIAGDMDHATSTLNSPVQAGVKVDKRMHSALGQATIQRSLNCIQVEDLSTAKELLDQWTPLGQEPSLIEQVTVFRTHLLLGKILRFLGAFEESLVHLGKAR

Solvent-accessible surface area (backbone atoms only — not comparable to full-atom values): 15740 Å² total; per-residue (Å²): 104,70,56,49,28,44,11,25,30,68,41,80,43,81,36,62,78,11,45,79,45,74,46,52,30,54,78,50,67,35,54,65,68,55,31,60,44,33,49,31,64,69,60,38,49,55,50,52,50,53,35,38,76,69,64,46,32,48,73,50,98,85,69,44,75,48,69,43,64,70,57,52,48,53,57,57,70,70,47,58,79,86,49,47,66,57,55,48,49,42,50,32,48,26,40,50,49,37,59,68,48,74,91,81,39,71,89,58,82,71,63,55,85,67,46,50,60,54,31,51,52,32,44,66,78,38,67,94,46,52,86,79,48,54,68,60,32,34,54,54,48,27,54,42,26,53,55,56,35,73,51,82,56,71,69,54,27,54,50,28,44,53,52,21,53,62,46,40,64,90,58,94,44,72,63,56,56,52,52,49,28,47,51,52,18,52,51,26,47,76,70,67,38,56,68,58,23,50,57,50,63,64,67,71,80,61,90,85,67,82,74,40,48,40,47,48,30,49,52,44,49,42,39,51,52,53,21,52,52,28,50,75,72,69,37,52,67,63,21,46,53,47,51,72,69,60,72,63,96,48,96,70,57,38,64,51,30,43,55,42,52,32,52,44,25,46,49,49,16,54,48,29,47,75,72,66,40,52,70,64,12,50,55,27,43,63,68,44,110

Secondary structure (DSSP, 8-state):
-HHHHHHHS-EEEE-TTSSEEEE-GGGGT--HHHHHHHT-HHHHHHHHHHHHHTTSEEE-TTS-EEE-HHHHHHHHHSS-GGGHHHHHHHHHHHHHHTSPPTTT-TT----HHHHHHHHHHHHHHHTT-GGGS-HHHHHHHHHHHHHHTTSS-HHHHHHHHHHHHHHHTT---HHHHHHHHHHHHHHHHHHT-HHHHHHGGGPPPPTT----HHHHHHHHHHHHHHHHHHHHTT-HHHHHHHHHH---SSSSPPHHHHHHHHHHHHHHHHHHHHTT-HHHHHHHHHHT-

Radius of gyration: 21.54 Å; Cα contacts (8 Å, |Δi|>4): 359; chains: 1; bounding box: 57×38×60 Å

Foldseek 3Di:
DLLQLQLLAFAWDQDLQQAIDTHGLVLLPADPVSSVQRNDPVNVVVVVVVCVVVVQWDADPVRDIDGDVVSVVVVVVPDDPVCLVVVLSNQLSSLLSSQHACLGCVVDDDPCVPRLVSNLVSCVSCVVPLVVGDPSNLVSQLVSLLRNLVDDDLVSNVVSLVSSVSSCVPVPDLLSLLSSLLSQLVSCVVVVNLVSSQVSLPPDPPPPPDRGQSNLLSVLSSLQSVLVSCVSVPNLVVSLVSLVPRDAPDPDHRSSVLVSLLSSLQVNLVSCVVVVVNVSSVVSVVSND

pLDDT: mean 91.08, std 7.89, range [50.78, 97.94]